Protein AF-A0AA36GJX3-F1 (afdb_monomer)

Sequence (310 aa):
MVEVKVKPDSDDEAKTAVKLEPTSDDGTKAVVKLEIISDDERKTAVKSELHSDDEAKTALKLEPTSDVETKPEVKLKPTPEDELKIAVQRCKARARKQCISEAATRMRIHRLKETELEKYERRFKCKQRATLRRLNESEEAREKRLSQSRMRSKMIRESLTEEQKMMRRQDSKERARRKRAAETVEERENRKRRDRERGIVRRYLEEMRAREYQAEYPNVLQDISFDAERARERRAAGAERARRRRATETHEEYENRKKKDRERKRRYSEMKRARENGGVYQNIPLNASMLLGAENSHEDNFRVFITQLI

Organism: Cylicocyclus nassatus (NCBI:txid53992)

Secondary structure (DSSP, 8-state):
------PPPP---------------SSS-----------S------------------------------------PPPHHHHHHHHHHHHHHHHHHHHHHHHHHHHHHHHHH--HHHHHHHHHHHHHHHHHHHHT--HHHHHHHHHHHHHHHHHHHHT--HHHHHHHHHHHHHHHHHHHHH--HHHHHHHHHHHHHHHHHHHHHHHHHHHHHHHH-TTGGGGHHHHHHHHHHHHHHHHHHHHHHHHS--HHHHHHHHHHHHHHHHHHHHHHHHHHTT---------GGGSS------------------

InterPro domains:
  IPR048998 STPR domain [PF21107] (121-191)

Solvent-accessible surface area (backbone atoms only — not comparable to full-atom values): 19935 Å² total; per-residue (Å²): 143,83,90,83,89,80,84,88,79,81,92,77,101,67,91,79,82,84,83,81,81,86,86,84,83,75,101,62,89,80,80,81,82,83,84,85,87,76,97,64,100,68,89,78,84,82,82,78,85,78,89,66,100,68,99,71,94,74,88,81,85,78,80,93,76,83,81,86,77,84,79,77,81,78,75,73,73,72,50,74,68,53,51,50,53,51,48,53,51,51,50,53,52,49,52,53,52,50,54,52,52,51,52,52,48,52,53,50,54,50,63,72,69,50,50,74,64,57,49,47,52,53,52,49,56,48,50,54,53,52,50,54,54,59,73,72,46,53,70,68,58,47,47,53,54,51,52,54,50,52,50,52,56,47,53,57,58,71,71,48,52,71,67,56,49,51,52,51,51,50,54,51,52,49,52,49,49,54,51,62,71,68,47,51,73,67,58,50,49,53,49,53,49,53,53,50,54,54,48,52,53,49,51,51,55,50,50,53,54,45,52,53,50,43,70,76,37,64,79,68,58,74,46,55,59,51,56,53,45,51,50,50,48,52,51,50,56,51,51,50,54,49,50,55,54,61,73,71,48,51,74,67,56,49,52,52,50,52,50,52,50,51,49,52,51,49,52,50,51,51,54,50,49,38,61,70,70,68,48,76,75,71,80,72,77,81,71,77,72,85,78,61,88,88,84,76,90,76,90,78,86,83,80,86,83,88,77,88,77,133

Structure (mmCIF, N/CA/C/O backbone):
data_AF-A0AA36GJX3-F1
#
_entry.id   AF-A0AA36GJX3-F1
#
loop_
_atom_site.group_PDB
_atom_site.id
_atom_site.type_symbol
_atom_site.label_atom_id
_atom_site.label_alt_id
_atom_site.label_comp_id
_atom_site.label_asym_id
_atom_site.label_entity_id
_atom_site.label_seq_id
_atom_site.pdbx_PDB_ins_code
_atom_site.Cartn_x
_atom_site.Cartn_y
_atom_site.Cartn_z
_atom_site.occupancy
_atom_site.B_iso_or_equiv
_atom_site.auth_seq_id
_atom_site.auth_comp_id
_atom_site.auth_asym_id
_atom_site.auth_atom_id
_atom_site.pdbx_PDB_model_num
ATOM 1 N N . MET A 1 1 ? 21.935 24.002 32.093 1.00 37.12 1 MET A N 1
ATOM 2 C CA . MET A 1 1 ? 22.721 23.477 30.956 1.00 37.12 1 MET A CA 1
ATOM 3 C C . MET A 1 1 ? 24.185 23.554 31.333 1.00 37.12 1 MET A C 1
ATOM 5 O O . MET A 1 1 ? 24.691 24.657 31.458 1.00 37.12 1 MET A O 1
ATOM 9 N N . VAL A 1 2 ? 24.824 22.406 31.549 1.00 28.70 2 VAL A N 1
ATOM 10 C CA . VAL A 1 2 ? 26.283 22.249 31.518 1.00 28.70 2 VAL A CA 1
ATOM 11 C C . VAL A 1 2 ? 26.518 20.910 30.81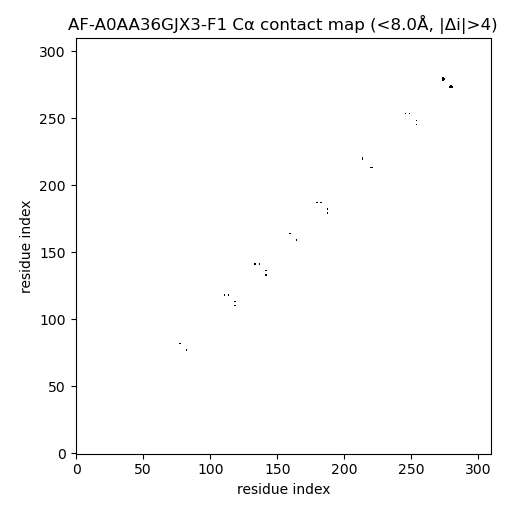9 1.00 28.70 2 VAL A C 1
ATOM 13 O O . VAL A 1 2 ? 26.060 19.882 31.311 1.00 28.70 2 VAL A O 1
ATOM 16 N N . GLU A 1 3 ? 27.118 20.933 29.630 1.00 29.77 3 GLU A N 1
ATOM 17 C CA . GLU A 1 3 ? 27.581 19.728 28.935 1.00 29.77 3 GLU A CA 1
ATOM 18 C C . GLU A 1 3 ? 28.990 19.392 29.428 1.00 29.77 3 GLU A C 1
ATOM 20 O O . GLU A 1 3 ? 29.883 20.234 29.362 1.00 29.77 3 GLU A O 1
ATOM 25 N N . VAL A 1 4 ? 29.204 18.154 29.875 1.00 31.30 4 VAL A N 1
ATOM 26 C CA . VAL A 1 4 ? 30.544 17.608 30.119 1.00 31.30 4 VAL A CA 1
ATOM 27 C C . VAL A 1 4 ? 30.756 16.457 29.139 1.00 31.30 4 VAL A C 1
ATOM 29 O O . VAL A 1 4 ? 30.117 15.412 29.239 1.00 31.30 4 VAL A O 1
ATOM 32 N N . LYS A 1 5 ? 31.635 16.673 28.153 1.00 37.50 5 LYS A N 1
ATOM 33 C CA . LYS A 1 5 ? 32.142 15.632 27.250 1.00 37.50 5 LYS A CA 1
ATOM 34 C C . LYS A 1 5 ? 33.307 14.920 27.930 1.00 37.50 5 LYS A C 1
ATOM 36 O O . LYS A 1 5 ? 34.335 15.546 28.162 1.00 37.50 5 LYS A O 1
ATOM 41 N N . VAL A 1 6 ? 33.178 13.616 28.156 1.00 36.12 6 VAL A N 1
ATOM 42 C CA . VAL A 1 6 ? 34.310 12.740 28.486 1.00 36.12 6 VAL A CA 1
ATOM 43 C C . VAL A 1 6 ? 34.451 11.719 27.360 1.00 36.12 6 VAL A C 1
ATOM 45 O O . VAL A 1 6 ? 33.503 11.002 27.045 1.00 36.12 6 VAL A O 1
ATOM 48 N N . LYS A 1 7 ? 35.619 11.702 26.711 1.00 41.19 7 LYS A N 1
ATOM 49 C CA . LYS A 1 7 ? 36.055 10.608 25.833 1.00 41.19 7 LYS A CA 1
ATOM 50 C C . LYS A 1 7 ? 36.797 9.584 26.700 1.00 41.19 7 LYS A C 1
ATOM 52 O O . LYS A 1 7 ? 37.617 10.031 27.500 1.00 41.19 7 LYS A O 1
ATOM 57 N N . PRO A 1 8 ? 36.579 8.271 26.549 1.00 42.00 8 PRO A N 1
ATOM 58 C CA . PRO A 1 8 ? 37.485 7.288 27.120 1.00 42.00 8 PRO A CA 1
ATOM 59 C C . PRO A 1 8 ? 38.576 6.929 26.100 1.00 42.00 8 PRO A C 1
ATOM 61 O O . PRO A 1 8 ? 38.268 6.441 25.012 1.00 42.00 8 PRO A O 1
ATOM 64 N N . ASP A 1 9 ? 39.828 7.201 26.467 1.00 31.48 9 ASP A N 1
ATOM 65 C CA . ASP A 1 9 ? 41.003 6.511 25.930 1.00 31.48 9 ASP A CA 1
ATOM 66 C C . ASP A 1 9 ? 41.267 5.230 26.747 1.00 31.48 9 ASP A C 1
ATOM 68 O O . ASP A 1 9 ? 40.756 5.055 27.854 1.00 31.48 9 ASP A O 1
ATOM 72 N N . SER A 1 10 ? 42.007 4.328 26.112 1.00 38.12 10 SER A N 1
ATOM 73 C CA . SER A 1 10 ? 42.245 2.907 26.379 1.00 38.12 10 SER A CA 1
ATOM 74 C C . SER A 1 10 ? 42.890 2.517 27.715 1.00 38.12 10 SER A C 1
ATOM 76 O O . SER A 1 10 ? 43.666 3.284 28.271 1.00 38.12 10 SER A O 1
ATOM 78 N N . ASP A 1 11 ? 42.635 1.254 28.086 1.00 41.59 11 ASP A N 1
ATOM 79 C CA . ASP A 1 11 ? 43.480 0.308 28.839 1.00 41.59 11 ASP A CA 1
ATOM 80 C C . ASP A 1 11 ? 44.299 0.856 30.014 1.00 41.59 11 ASP A C 1
ATOM 82 O O . ASP A 1 11 ? 45.431 1.286 29.839 1.00 41.59 11 ASP A O 1
ATOM 86 N N . ASP A 1 12 ? 43.747 0.724 31.226 1.00 37.38 12 ASP A N 1
ATOM 87 C CA . ASP A 1 12 ? 44.502 0.276 32.403 1.00 37.38 12 ASP A CA 1
ATOM 88 C C . ASP A 1 12 ? 43.543 -0.129 33.543 1.00 37.38 12 ASP A C 1
ATOM 90 O O . ASP A 1 12 ? 42.614 0.596 33.915 1.00 37.38 12 ASP A O 1
ATOM 94 N N . GLU A 1 13 ? 43.761 -1.325 34.101 1.00 47.03 13 GLU A N 1
ATOM 95 C CA . GLU A 1 13 ? 43.026 -1.884 35.240 1.00 47.03 13 GLU A CA 1
ATOM 96 C C . GLU A 1 13 ? 43.266 -1.055 36.516 1.00 47.03 13 GLU A C 1
ATOM 98 O O . GLU A 1 13 ? 44.171 -1.327 37.305 1.00 47.03 13 GLU A O 1
ATOM 103 N N . ALA A 1 14 ? 42.414 -0.064 36.779 1.00 40.75 14 ALA A N 1
ATOM 104 C CA . ALA A 1 14 ? 42.401 0.659 38.049 1.00 40.75 14 ALA A CA 1
ATOM 105 C C . ALA A 1 14 ? 41.037 0.534 38.745 1.00 40.75 14 ALA A C 1
ATOM 107 O O . ALA A 1 14 ? 40.004 0.983 38.250 1.00 40.75 14 ALA A O 1
ATOM 108 N N . LYS A 1 15 ? 41.044 -0.068 39.942 1.00 48.09 15 LYS A N 1
ATOM 109 C CA . LYS A 1 15 ? 39.894 -0.139 40.858 1.00 48.09 15 LYS A CA 1
ATOM 110 C C . LYS A 1 15 ? 39.474 1.277 41.265 1.00 48.09 15 LYS A C 1
ATOM 112 O O . LYS A 1 15 ? 40.119 1.902 42.104 1.00 48.09 15 LYS A O 1
ATOM 117 N N . THR A 1 16 ? 38.378 1.772 40.706 1.00 40.94 16 THR A N 1
ATOM 118 C CA . THR A 1 16 ? 37.790 3.068 41.057 1.00 40.94 16 THR A CA 1
ATOM 119 C C . THR A 1 16 ? 36.894 2.932 42.293 1.00 40.94 16 THR A C 1
ATOM 121 O O . THR A 1 16 ? 35.775 2.429 42.237 1.00 40.94 16 THR A O 1
ATOM 124 N N . ALA A 1 17 ? 37.393 3.379 43.448 1.00 38.88 17 ALA A N 1
ATOM 125 C CA . ALA A 1 17 ? 36.584 3.567 44.650 1.00 38.88 17 ALA A CA 1
ATOM 126 C C . ALA A 1 17 ? 35.888 4.935 44.573 1.00 38.88 17 ALA A C 1
ATOM 128 O O . ALA A 1 17 ? 36.504 5.974 44.804 1.00 38.88 17 ALA A O 1
ATOM 129 N N . VAL A 1 18 ? 34.604 4.942 44.218 1.00 34.94 18 VAL A N 1
ATOM 130 C CA . VAL A 1 18 ? 33.783 6.159 44.185 1.00 34.94 18 VAL A CA 1
ATOM 131 C C . VAL A 1 18 ? 33.248 6.426 45.593 1.00 34.94 18 VAL A C 1
ATOM 133 O O . VAL A 1 18 ? 32.380 5.707 46.083 1.00 34.94 18 VAL A O 1
ATOM 136 N N . LYS A 1 19 ? 33.785 7.455 46.256 1.00 33.91 19 LYS A N 1
ATOM 137 C CA . LYS A 1 19 ? 33.283 7.981 47.532 1.00 33.91 19 LYS A CA 1
ATOM 138 C C . LYS A 1 19 ? 32.367 9.167 47.214 1.00 33.91 19 LYS A C 1
ATOM 140 O O . LYS A 1 19 ? 32.834 10.148 46.644 1.00 33.91 19 LYS A O 1
ATOM 145 N N . LEU A 1 20 ? 31.076 9.065 47.527 1.00 36.25 20 LEU A N 1
ATOM 146 C CA . LEU A 1 20 ? 30.118 10.166 47.377 1.00 36.25 20 LEU A CA 1
ATOM 147 C C . LEU A 1 20 ? 29.591 10.555 48.755 1.00 36.25 20 LEU A C 1
ATOM 149 O O . LEU A 1 20 ? 28.972 9.740 49.434 1.00 36.25 20 LEU A O 1
ATOM 153 N N . GLU A 1 21 ? 29.849 11.797 49.151 1.00 32.38 21 GLU A N 1
ATOM 154 C CA . GLU A 1 21 ? 29.209 12.427 50.302 1.00 32.38 21 GLU A CA 1
ATOM 155 C C . GLU A 1 21 ? 27.883 13.056 49.846 1.00 32.38 21 GLU A C 1
ATOM 157 O O . GLU A 1 21 ? 27.870 13.785 48.848 1.00 32.38 21 GLU A O 1
ATOM 162 N N . PRO A 1 22 ? 26.754 12.783 50.521 1.00 37.50 22 PRO A N 1
ATOM 163 C CA . PRO A 1 22 ? 25.502 13.452 50.215 1.00 37.50 22 PRO A CA 1
ATOM 164 C C . PRO A 1 22 ? 25.501 14.854 50.836 1.00 37.50 22 PRO A C 1
ATOM 166 O O . PRO A 1 22 ? 25.417 15.005 52.053 1.00 37.50 22 PRO A O 1
ATOM 169 N N . THR A 1 23 ? 25.542 15.892 50.002 1.00 32.59 23 THR A N 1
ATOM 170 C CA . THR A 1 23 ? 25.148 17.239 50.421 1.00 32.59 23 THR A CA 1
ATOM 171 C C . THR A 1 23 ? 23.624 17.342 50.366 1.00 32.59 23 THR A C 1
ATOM 173 O O . THR A 1 23 ? 23.008 17.366 49.302 1.00 32.59 23 THR A O 1
ATOM 176 N N . SER A 1 24 ? 23.015 17.326 51.550 1.00 38.06 24 SER A N 1
ATOM 177 C CA . SER A 1 24 ? 21.600 17.609 51.782 1.00 38.06 24 SER A CA 1
ATOM 178 C C . SER A 1 24 ? 21.377 19.118 51.840 1.00 38.06 24 SER A C 1
ATOM 180 O O . SER A 1 24 ? 22.058 19.789 52.604 1.00 38.06 24 SER A O 1
ATOM 182 N N . ASP A 1 25 ? 20.390 19.621 51.105 1.00 40.81 25 ASP A N 1
ATOM 183 C CA . ASP A 1 25 ? 19.298 20.391 51.706 1.00 40.81 25 ASP A CA 1
ATOM 184 C C . ASP A 1 25 ? 18.093 20.406 50.751 1.00 40.81 25 ASP A C 1
ATOM 186 O O . ASP A 1 25 ? 18.249 20.347 49.533 1.00 40.81 25 ASP A O 1
ATOM 190 N N . ASP A 1 26 ? 16.894 20.433 51.333 1.00 37.25 26 ASP A N 1
ATOM 191 C CA . ASP A 1 26 ? 15.562 20.405 50.709 1.00 37.25 26 ASP A CA 1
ATOM 192 C C . ASP A 1 26 ? 15.002 19.048 50.236 1.00 37.25 26 ASP A C 1
ATOM 194 O O . ASP A 1 26 ? 14.950 18.697 49.056 1.00 37.25 26 ASP A O 1
ATOM 198 N N . GLY A 1 27 ? 14.410 18.329 51.200 1.00 46.50 27 GLY A N 1
ATOM 199 C CA . GLY A 1 27 ? 12.947 18.144 51.262 1.00 46.50 27 GLY A CA 1
ATOM 200 C C . GLY A 1 27 ? 12.222 17.431 50.112 1.00 46.50 27 GLY A C 1
ATOM 201 O O . GLY A 1 27 ? 10.993 17.344 50.123 1.00 46.50 27 GLY A O 1
ATOM 202 N N . THR A 1 28 ? 12.929 16.891 49.127 1.00 39.06 28 THR A N 1
ATOM 203 C CA . THR A 1 28 ? 12.346 16.143 48.014 1.00 39.06 28 THR A CA 1
ATOM 204 C C . THR A 1 28 ? 13.107 14.843 47.803 1.00 39.06 28 THR A C 1
ATOM 206 O O . THR A 1 28 ? 14.331 14.793 47.779 1.00 39.06 28 THR A O 1
ATOM 209 N N . LYS A 1 29 ? 12.352 13.744 47.707 1.00 45.22 29 LYS A N 1
ATOM 210 C CA . LYS A 1 29 ? 12.873 12.380 47.563 1.00 45.22 29 LYS A CA 1
ATOM 211 C C . LYS A 1 29 ? 13.767 12.288 46.321 1.00 45.22 29 LYS A C 1
ATOM 213 O O . LYS A 1 29 ? 13.258 12.195 45.204 1.00 45.22 29 LYS A O 1
ATOM 218 N N . ALA A 1 30 ? 15.082 12.281 46.525 1.00 38.53 30 ALA A N 1
ATOM 219 C CA . ALA A 1 30 ? 16.060 12.037 45.478 1.00 38.53 30 ALA A CA 1
ATOM 220 C C . ALA A 1 30 ? 15.951 10.575 45.015 1.00 38.53 30 ALA A C 1
ATOM 222 O O . ALA A 1 30 ? 16.288 9.638 45.738 1.00 38.53 30 ALA A O 1
ATOM 223 N N . VAL A 1 31 ? 15.434 10.366 43.804 1.00 36.81 31 VAL A N 1
ATOM 224 C CA . VAL A 1 31 ? 15.428 9.054 43.147 1.00 36.81 31 VAL A CA 1
ATOM 225 C C . VAL A 1 31 ? 16.768 8.888 42.441 1.00 36.81 31 VAL A C 1
ATOM 227 O O . VAL A 1 31 ? 16.957 9.369 41.326 1.00 36.81 31 VAL A O 1
ATOM 230 N N . VAL A 1 32 ? 17.705 8.205 43.095 1.00 32.44 32 VAL A N 1
ATOM 231 C CA . VAL A 1 32 ? 18.975 7.810 42.480 1.00 32.44 32 VAL A CA 1
ATOM 232 C C . VAL A 1 32 ? 18.713 6.595 41.585 1.00 32.44 32 VAL A C 1
ATOM 234 O O . VAL A 1 32 ? 18.410 5.504 42.066 1.00 32.44 32 VAL A O 1
ATOM 237 N N . LYS A 1 33 ? 18.784 6.782 40.263 1.00 33.66 33 LYS A N 1
ATOM 238 C CA . LYS A 1 33 ? 18.823 5.676 39.296 1.00 33.66 33 LYS A CA 1
ATOM 239 C C . LYS A 1 33 ? 20.269 5.213 39.148 1.00 33.66 33 LYS A C 1
ATOM 241 O O . LYS A 1 33 ? 21.079 5.936 38.581 1.00 33.66 33 LYS A O 1
ATOM 246 N N . LEU A 1 34 ? 20.568 4.011 39.633 1.00 34.03 34 LEU A N 1
ATOM 247 C CA . LEU A 1 34 ? 21.812 3.311 39.327 1.00 34.03 34 LEU A CA 1
ATOM 248 C C . LEU A 1 34 ? 21.573 2.394 38.126 1.00 34.03 34 LEU A C 1
ATOM 250 O O . LEU A 1 34 ? 20.794 1.446 38.209 1.00 34.03 34 LEU A O 1
ATOM 254 N N . GLU A 1 35 ? 22.229 2.697 37.012 1.00 31.59 35 GLU A N 1
ATOM 255 C CA . GLU A 1 35 ? 22.341 1.805 35.860 1.00 31.59 35 GLU A CA 1
ATOM 256 C C . GLU A 1 35 ? 23.710 1.123 35.968 1.00 31.59 35 GLU A C 1
ATOM 258 O O . GLU A 1 35 ? 24.746 1.756 35.775 1.00 31.59 35 GLU A O 1
ATOM 263 N N . ILE A 1 36 ? 23.723 -0.146 36.383 1.00 34.66 36 ILE A N 1
ATOM 264 C CA . ILE A 1 36 ? 24.947 -0.948 36.438 1.00 34.66 36 ILE A CA 1
ATOM 265 C C . ILE A 1 36 ? 25.069 -1.654 35.093 1.00 34.66 36 ILE A C 1
ATOM 267 O O . ILE A 1 36 ? 24.265 -2.530 34.778 1.00 34.66 36 ILE A O 1
ATOM 271 N N . ILE A 1 37 ? 26.072 -1.267 34.313 1.00 35.41 37 ILE A N 1
ATOM 272 C CA . ILE A 1 37 ? 26.523 -2.016 33.143 1.00 35.41 37 ILE A CA 1
ATOM 273 C C . ILE A 1 37 ? 27.799 -2.734 33.580 1.00 35.41 37 ILE A C 1
ATOM 275 O O . ILE A 1 37 ? 28.809 -2.090 33.849 1.00 35.41 37 ILE A O 1
ATOM 279 N N . SER A 1 38 ? 27.734 -4.055 33.718 1.00 38.97 38 SER A N 1
ATOM 280 C CA . SER A 1 38 ? 28.906 -4.912 33.911 1.00 38.97 38 SER A CA 1
ATOM 281 C C . SER A 1 38 ? 28.658 -6.217 33.170 1.00 38.97 38 SER A C 1
ATOM 283 O O . SER A 1 38 ? 27.718 -6.933 33.511 1.00 38.97 38 SER A O 1
ATOM 285 N N . ASP A 1 39 ? 29.498 -6.497 32.174 1.00 41.28 39 ASP A N 1
ATOM 286 C CA . ASP A 1 39 ? 29.459 -7.709 31.343 1.00 41.28 39 ASP A CA 1
ATOM 287 C C . ASP A 1 39 ? 30.366 -8.839 31.872 1.00 41.28 39 ASP A C 1
ATOM 289 O O . ASP A 1 39 ? 30.470 -9.881 31.236 1.00 41.28 39 ASP A O 1
ATOM 293 N N . ASP A 1 40 ? 30.973 -8.690 33.057 1.00 40.47 40 ASP A N 1
ATOM 294 C CA . ASP A 1 40 ? 31.840 -9.721 33.643 1.00 40.47 40 ASP A CA 1
ATOM 295 C C . ASP A 1 40 ? 31.292 -10.322 34.948 1.00 40.47 40 ASP A C 1
ATOM 297 O O . ASP A 1 40 ? 30.929 -9.620 35.897 1.00 40.47 40 ASP A O 1
ATOM 301 N N . GLU A 1 41 ? 31.288 -11.659 35.005 1.00 46.00 41 GLU A N 1
ATOM 302 C CA . GLU A 1 41 ? 30.769 -12.529 36.075 1.00 46.00 41 GLU A CA 1
ATOM 303 C C . GLU A 1 41 ? 31.602 -12.510 37.377 1.00 46.00 41 GLU A C 1
ATOM 305 O O . GLU A 1 41 ? 31.839 -13.543 38.011 1.00 46.00 41 GLU A O 1
ATOM 310 N N . ARG A 1 42 ? 32.059 -11.344 37.841 1.00 42.34 42 ARG A N 1
ATOM 311 C CA . ARG A 1 42 ? 32.721 -11.226 39.150 1.00 42.34 42 ARG A CA 1
ATOM 312 C C . ARG A 1 42 ? 31.797 -10.545 40.150 1.00 42.34 42 ARG A C 1
ATOM 314 O O . ARG A 1 42 ? 31.504 -9.360 40.059 1.00 42.34 42 ARG A O 1
ATOM 321 N N . LYS A 1 43 ? 31.345 -11.335 41.132 1.00 44.41 43 LYS A N 1
ATOM 322 C CA . LYS A 1 43 ? 30.505 -10.922 42.269 1.00 44.41 43 LYS A CA 1
ATOM 323 C C . LYS A 1 43 ? 31.110 -9.702 42.979 1.00 44.41 43 LYS A C 1
ATOM 325 O O . LYS A 1 43 ? 32.013 -9.850 43.799 1.00 44.41 43 LYS A O 1
ATOM 330 N N . THR A 1 44 ? 30.584 -8.510 42.717 1.00 44.03 44 THR A N 1
ATOM 331 C CA . THR A 1 44 ? 30.872 -7.306 43.502 1.00 44.03 44 THR A CA 1
ATOM 332 C C . THR A 1 44 ? 29.876 -7.216 44.661 1.00 44.03 44 THR A C 1
ATOM 334 O O . THR A 1 44 ? 28.660 -7.175 44.480 1.00 44.03 44 THR A O 1
ATOM 337 N N . ALA A 1 45 ? 30.390 -7.264 45.891 1.00 39.06 45 ALA A N 1
ATOM 338 C CA . ALA A 1 45 ? 29.598 -7.091 47.103 1.00 39.06 45 ALA A CA 1
ATOM 339 C C . ALA A 1 45 ? 29.373 -5.592 47.346 1.00 39.06 45 ALA A C 1
ATOM 341 O O . ALA A 1 45 ? 30.282 -4.881 47.768 1.00 39.06 45 ALA A O 1
ATOM 342 N N . VAL A 1 46 ? 28.163 -5.110 47.069 1.00 34.06 46 VAL A N 1
ATOM 343 C CA . VAL A 1 46 ? 27.749 -3.739 47.391 1.00 34.06 46 VAL A CA 1
ATOM 344 C C . VAL A 1 46 ? 27.378 -3.683 48.876 1.00 34.06 46 VAL A C 1
ATOM 346 O O . VAL A 1 46 ? 26.353 -4.225 49.284 1.00 34.06 46 VAL A O 1
ATOM 349 N N . LYS A 1 47 ? 28.224 -3.049 49.697 1.00 35.06 47 LYS A N 1
ATOM 350 C CA . LYS A 1 47 ? 27.861 -2.614 51.053 1.00 35.06 47 LYS A CA 1
ATOM 351 C C . LYS A 1 47 ? 27.042 -1.331 50.932 1.00 35.06 47 LYS A C 1
ATOM 353 O O . LYS A 1 47 ? 27.592 -0.277 50.639 1.00 35.06 47 LYS A O 1
ATOM 358 N N . SER A 1 48 ? 25.736 -1.424 51.141 1.00 36.31 48 SER A N 1
ATOM 359 C CA . SER A 1 48 ? 24.874 -0.263 51.357 1.00 36.31 48 SER A CA 1
ATOM 360 C C . SER A 1 48 ? 24.761 -0.008 52.861 1.00 36.31 48 SER A C 1
ATOM 362 O O . SER A 1 48 ? 24.082 -0.762 53.558 1.00 36.31 48 SER A O 1
ATOM 364 N N . GLU A 1 49 ? 25.437 1.025 53.362 1.00 32.41 49 GLU A N 1
ATOM 365 C CA . GLU A 1 49 ? 25.175 1.573 54.695 1.00 32.41 49 GLU A CA 1
ATOM 366 C C . GLU A 1 49 ? 23.857 2.352 54.636 1.00 32.41 49 GLU A C 1
ATOM 368 O O . GLU A 1 49 ? 23.758 3.406 54.009 1.00 32.41 49 GLU A O 1
ATOM 373 N N . LEU A 1 50 ? 22.812 1.787 55.237 1.00 34.75 50 LEU A N 1
ATOM 374 C CA . LEU A 1 50 ? 21.580 2.510 55.518 1.00 34.75 50 LEU A CA 1
ATOM 375 C C . LEU A 1 50 ? 21.783 3.263 56.833 1.00 34.75 50 LEU A C 1
ATOM 377 O O . LEU A 1 50 ? 21.738 2.665 57.905 1.00 34.75 50 LEU A O 1
ATOM 381 N N . HIS A 1 51 ? 21.997 4.574 56.750 1.00 33.06 51 HIS A N 1
ATOM 382 C CA . HIS A 1 51 ? 21.711 5.461 57.871 1.00 33.06 51 HIS A CA 1
ATOM 383 C C . HIS A 1 51 ? 20.202 5.710 57.906 1.00 33.06 51 HIS A C 1
ATOM 385 O O . HIS A 1 51 ? 19.678 6.532 57.158 1.00 33.06 51 HIS A O 1
ATOM 391 N N . SER A 1 52 ? 19.502 4.964 58.759 1.00 39.25 52 SER A N 1
ATOM 392 C CA . SER A 1 52 ? 18.214 5.391 59.297 1.00 39.25 52 SER A CA 1
ATOM 393 C C . SER A 1 52 ? 18.366 5.575 60.800 1.00 39.25 52 SER A C 1
ATOM 395 O O . SER A 1 52 ? 18.670 4.613 61.509 1.00 39.25 52 SER A O 1
ATOM 397 N N . ASP A 1 53 ? 18.149 6.804 61.259 1.00 40.41 53 ASP A N 1
ATOM 398 C CA . ASP A 1 53 ? 17.852 7.112 62.652 1.00 40.41 53 ASP A CA 1
ATOM 399 C C . ASP A 1 53 ? 16.505 6.474 63.002 1.00 40.41 53 ASP A C 1
ATOM 401 O O . ASP A 1 53 ? 15.455 7.046 62.741 1.00 40.41 53 ASP A O 1
ATOM 405 N N . ASP A 1 54 ? 16.538 5.250 63.520 1.00 39.59 54 ASP A N 1
ATOM 406 C CA . ASP A 1 54 ? 15.492 4.724 64.392 1.00 39.59 54 ASP A CA 1
ATOM 407 C C . ASP A 1 54 ? 16.103 3.638 65.285 1.00 39.59 54 ASP A C 1
ATOM 409 O O . ASP A 1 54 ? 16.790 2.710 64.846 1.00 39.59 54 ASP A O 1
ATOM 413 N N . GLU A 1 55 ? 15.912 3.823 66.585 1.00 46.53 55 GLU A N 1
ATOM 414 C CA . GLU A 1 55 ? 16.562 3.096 67.664 1.00 46.53 55 GLU A CA 1
ATOM 415 C C . GLU A 1 55 ? 16.179 1.607 67.688 1.00 46.53 55 GLU A C 1
ATOM 417 O O . GLU A 1 55 ? 15.159 1.210 68.242 1.00 46.53 55 GLU A O 1
ATOM 422 N N . ALA A 1 56 ? 17.057 0.743 67.177 1.00 42.62 56 ALA A N 1
ATOM 423 C CA . ALA A 1 56 ? 17.133 -0.652 67.607 1.00 42.62 56 ALA A CA 1
ATOM 424 C C . ALA A 1 56 ? 18.565 -1.182 67.444 1.00 42.62 56 ALA A C 1
ATOM 426 O O . ALA A 1 56 ? 18.956 -1.725 66.410 1.00 42.62 56 ALA A O 1
ATOM 427 N N . LYS A 1 57 ? 19.374 -1.028 68.500 1.00 44.56 57 LYS A N 1
ATOM 428 C CA . LYS A 1 57 ? 20.716 -1.620 68.607 1.00 44.56 57 LYS A CA 1
ATOM 429 C C . LYS A 1 57 ? 20.626 -3.149 68.530 1.00 44.56 57 LYS A C 1
ATOM 431 O O . LYS A 1 57 ? 20.291 -3.796 69.516 1.00 44.56 57 LYS A O 1
ATOM 436 N N . THR A 1 58 ? 21.017 -3.736 67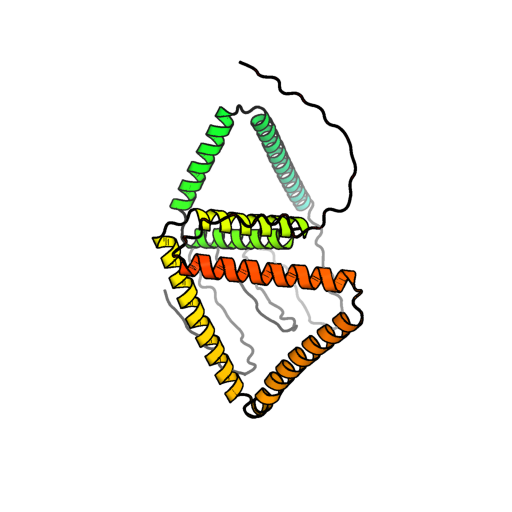.402 1.00 45.19 58 THR A N 1
ATOM 437 C CA . THR A 1 58 ? 21.456 -5.139 67.343 1.00 45.19 58 THR A CA 1
ATOM 438 C C . THR A 1 58 ? 22.889 -5.183 66.820 1.00 45.19 58 THR A C 1
ATOM 440 O O . THR A 1 58 ? 23.170 -4.959 65.647 1.00 45.19 58 THR A O 1
ATOM 443 N N . ALA A 1 59 ? 23.829 -5.401 67.739 1.00 38.03 59 ALA A N 1
ATOM 444 C CA . ALA A 1 59 ? 25.242 -5.557 67.433 1.00 38.03 59 ALA A CA 1
ATOM 445 C C . ALA A 1 59 ? 25.484 -6.956 66.842 1.00 38.03 59 ALA A C 1
ATOM 447 O O . ALA A 1 59 ? 25.519 -7.944 67.573 1.00 38.03 59 ALA A O 1
ATOM 448 N N . LEU A 1 60 ? 25.652 -7.047 65.522 1.00 37.03 60 LEU A N 1
ATOM 449 C CA . LEU A 1 60 ? 26.107 -8.261 64.843 1.00 37.03 60 LEU A CA 1
ATOM 450 C C . LEU A 1 60 ? 27.634 -8.225 64.721 1.00 37.03 60 LEU A C 1
ATOM 452 O O . LEU A 1 60 ? 28.203 -7.594 63.832 1.00 37.03 60 LEU A O 1
ATOM 456 N N . LYS A 1 61 ? 28.296 -8.902 65.660 1.00 37.69 61 LYS A N 1
ATOM 457 C CA . LYS A 1 61 ? 29.722 -9.231 65.604 1.00 37.69 61 LYS A CA 1
ATOM 458 C C . LYS A 1 61 ? 29.876 -10.381 64.598 1.00 37.69 61 LYS A C 1
ATOM 460 O O . LYS A 1 61 ? 29.436 -11.490 64.880 1.00 37.69 61 LYS A O 1
ATOM 465 N N . LEU A 1 62 ? 30.433 -10.113 63.417 1.00 35.06 62 LEU A N 1
ATOM 466 C CA . LEU A 1 62 ? 30.768 -11.144 62.430 1.00 35.06 62 LEU A CA 1
ATOM 467 C C . LEU A 1 62 ? 32.282 -11.359 62.442 1.00 35.06 62 LEU A C 1
ATOM 469 O O . LEU A 1 62 ? 33.036 -10.503 61.983 1.00 35.06 62 LEU A O 1
ATOM 473 N N . GLU A 1 63 ? 32.713 -12.495 62.987 1.00 33.59 63 GLU A N 1
ATOM 474 C CA . GLU A 1 63 ? 34.043 -13.041 62.714 1.00 33.59 63 GLU A CA 1
ATOM 475 C C . GLU A 1 63 ? 34.051 -13.671 61.312 1.00 33.59 63 GLU A C 1
ATOM 477 O O . GLU A 1 63 ? 33.041 -14.252 60.903 1.00 33.59 63 GLU A O 1
ATOM 482 N N . PRO A 1 64 ? 35.149 -13.561 60.545 1.00 41.00 64 PRO A N 1
ATOM 483 C CA . PRO A 1 64 ? 35.252 -14.222 59.261 1.00 41.00 64 PRO A CA 1
ATOM 484 C C . PRO A 1 64 ? 35.768 -15.643 59.488 1.00 41.00 64 PRO A C 1
ATOM 486 O O . PRO A 1 64 ? 36.942 -15.836 59.799 1.00 41.00 64 PRO A O 1
ATOM 489 N N . THR A 1 65 ? 34.916 -16.641 59.288 1.00 32.47 65 THR A N 1
ATOM 490 C CA . THR A 1 65 ? 35.381 -18.006 59.042 1.00 32.47 65 THR A CA 1
ATOM 491 C C . THR A 1 65 ? 34.956 -18.459 57.657 1.00 32.47 65 THR A C 1
ATOM 493 O O . THR A 1 65 ? 33.885 -18.135 57.143 1.00 32.47 65 THR A O 1
ATOM 496 N N . SER A 1 66 ? 35.926 -19.094 57.022 1.00 40.34 66 SER A N 1
ATOM 497 C CA . SER A 1 66 ? 35.957 -19.570 55.658 1.00 40.34 66 SER A CA 1
ATOM 498 C C . SER A 1 66 ? 35.036 -20.762 55.419 1.00 40.34 66 SER A C 1
ATOM 500 O O . SER A 1 66 ? 34.639 -21.465 56.341 1.00 40.34 66 SER A O 1
ATOM 502 N N . ASP A 1 67 ? 34.859 -21.001 54.122 1.00 39.91 67 ASP A N 1
ATOM 503 C CA . ASP A 1 67 ? 34.485 -22.250 53.468 1.00 39.91 67 ASP A CA 1
ATOM 504 C C . ASP A 1 67 ? 33.013 -22.661 53.408 1.00 39.91 67 ASP A C 1
ATOM 506 O O . ASP A 1 67 ? 32.314 -22.779 54.401 1.00 39.91 67 ASP A O 1
ATOM 510 N N . VAL A 1 68 ? 32.623 -22.908 52.147 1.00 49.84 68 VAL A N 1
ATOM 511 C CA . VAL A 1 68 ? 31.508 -23.719 51.646 1.00 49.84 68 VAL A CA 1
ATOM 512 C C . VAL A 1 68 ? 30.188 -23.518 52.375 1.00 49.84 68 VAL A C 1
ATOM 514 O O . VAL A 1 68 ? 29.986 -24.123 53.407 1.00 49.84 68 VAL A O 1
ATOM 517 N N . GLU A 1 69 ? 29.231 -22.807 51.762 1.00 38.88 69 GLU A N 1
ATOM 518 C CA . GLU A 1 69 ? 27.817 -23.193 51.873 1.00 38.88 69 GLU A CA 1
ATOM 519 C C . GLU A 1 69 ? 26.897 -22.379 50.950 1.00 38.88 69 GLU A C 1
ATOM 521 O O . GLU A 1 69 ? 26.957 -21.152 50.833 1.00 38.88 69 GLU A O 1
ATOM 526 N N . THR A 1 70 ? 26.025 -23.111 50.260 1.00 49.25 70 THR A N 1
ATOM 527 C CA . THR A 1 70 ? 24.764 -22.651 49.672 1.00 49.25 70 THR A CA 1
ATOM 528 C C . THR A 1 70 ? 24.107 -21.581 50.540 1.00 49.25 70 THR A C 1
ATOM 530 O O . THR A 1 70 ? 23.619 -21.900 51.618 1.00 49.25 70 THR A O 1
ATOM 533 N N . LYS A 1 71 ? 24.043 -20.327 50.061 1.00 47.41 71 LYS A N 1
ATOM 534 C CA . LYS A 1 71 ? 23.218 -19.273 50.675 1.00 47.41 71 LYS A CA 1
ATOM 535 C C . LYS A 1 71 ? 21.789 -19.812 50.842 1.00 47.41 71 LYS A C 1
ATOM 537 O O . LYS A 1 71 ? 21.128 -20.010 49.819 1.00 47.41 71 LYS A O 1
ATOM 542 N N . PRO A 1 72 ? 21.278 -20.030 52.066 1.00 46.25 72 PRO A N 1
ATOM 543 C CA . PRO A 1 72 ? 19.861 -20.277 52.236 1.00 46.25 72 PRO A CA 1
ATOM 544 C C . PRO A 1 72 ? 19.150 -18.969 51.884 1.00 46.25 72 PRO A C 1
ATOM 546 O O . PRO A 1 72 ? 19.302 -17.953 52.560 1.00 46.25 72 PRO A O 1
ATOM 549 N N . GLU A 1 73 ? 18.409 -18.966 50.778 1.00 50.34 73 GLU A N 1
ATOM 550 C CA . GLU A 1 73 ? 17.434 -17.922 50.485 1.00 50.34 73 GLU A CA 1
ATOM 551 C C . GLU A 1 73 ? 16.384 -17.983 51.604 1.00 50.34 73 GLU A C 1
ATOM 553 O O . GLU A 1 73 ? 15.453 -18.791 51.569 1.00 50.34 73 GLU A O 1
ATOM 558 N N . VAL A 1 74 ? 16.584 -17.189 52.662 1.00 48.59 74 VAL A N 1
ATOM 559 C CA . VAL A 1 74 ? 15.631 -17.044 53.763 1.00 48.59 74 VAL A CA 1
ATOM 560 C C . VAL A 1 74 ? 14.400 -16.359 53.186 1.00 48.59 74 VAL A C 1
ATOM 562 O O . VAL A 1 74 ? 14.286 -15.135 53.158 1.00 48.59 74 VAL A O 1
ATOM 565 N N . LYS A 1 75 ? 13.469 -17.168 52.677 1.00 56.56 75 LYS A N 1
ATOM 566 C CA . LYS A 1 75 ? 12.110 -16.745 52.352 1.00 56.56 75 LYS A CA 1
ATOM 567 C C . LYS A 1 75 ? 11.447 -16.377 53.671 1.00 56.56 75 LYS A C 1
ATOM 569 O O . LYS A 1 75 ? 10.856 -17.235 54.327 1.00 56.56 75 LYS A O 1
ATOM 574 N N . LEU A 1 76 ? 11.603 -15.118 54.081 1.00 60.56 76 LEU A N 1
ATOM 575 C CA . LEU A 1 76 ? 10.836 -14.542 55.177 1.00 60.56 76 LEU A CA 1
ATOM 576 C C . LEU A 1 76 ? 9.367 -14.814 54.863 1.00 60.56 76 LEU A C 1
ATOM 578 O O . LEU A 1 76 ? 8.829 -14.325 53.865 1.00 60.56 76 LEU A O 1
ATOM 582 N N . LYS A 1 77 ? 8.750 -15.688 55.662 1.00 75.88 77 LYS A N 1
ATOM 583 C CA . LYS A 1 77 ? 7.318 -15.937 55.559 1.00 75.88 77 LYS A CA 1
ATOM 584 C C . LYS A 1 77 ? 6.634 -14.589 55.798 1.00 75.88 77 LYS A C 1
ATOM 586 O O . LYS A 1 77 ? 6.988 -13.930 56.778 1.00 75.88 77 LYS A O 1
ATOM 591 N N . PRO A 1 78 ? 5.731 -14.151 54.905 1.00 74.62 78 PRO A N 1
ATOM 592 C CA . PRO A 1 78 ? 5.007 -12.910 55.114 1.00 74.62 78 PRO A CA 1
ATOM 593 C C . PRO A 1 78 ? 4.337 -12.963 56.485 1.00 74.62 78 PRO A C 1
ATOM 595 O O . PRO A 1 78 ? 3.806 -14.001 56.887 1.00 74.62 78 PRO A O 1
ATOM 598 N N . THR A 1 79 ? 4.413 -11.862 57.228 1.00 83.75 79 THR A N 1
ATOM 599 C CA . THR A 1 79 ? 3.692 -11.776 58.496 1.00 83.75 79 THR A CA 1
ATOM 600 C C . THR A 1 79 ? 2.187 -11.881 58.217 1.00 83.75 79 THR A C 1
ATOM 602 O O . THR A 1 79 ? 1.740 -11.520 57.122 1.00 83.75 79 THR A O 1
ATOM 605 N N . PRO A 1 80 ? 1.364 -12.346 59.170 1.00 80.75 80 PRO A N 1
ATOM 606 C CA . PRO A 1 80 ? -0.088 -12.402 58.983 1.00 80.75 80 PRO A CA 1
ATOM 607 C C . PRO A 1 80 ? -0.696 -11.040 58.591 1.00 80.75 80 PRO A C 1
ATOM 609 O O . PRO A 1 80 ? -1.678 -10.985 57.852 1.00 80.75 80 PRO A O 1
ATOM 612 N N . GLU A 1 81 ? -0.084 -9.924 59.000 1.00 85.38 81 GLU A N 1
ATOM 613 C CA . GLU A 1 81 ? -0.474 -8.585 58.544 1.00 85.38 81 GLU A CA 1
ATOM 614 C C . GLU A 1 81 ? -0.178 -8.342 57.058 1.00 85.38 81 GLU A C 1
ATOM 616 O O . GLU A 1 81 ? -0.996 -7.749 56.347 1.00 85.38 81 GLU A O 1
ATOM 621 N N . ASP A 1 82 ? 0.971 -8.805 56.567 1.00 87.31 82 ASP A N 1
ATOM 622 C CA . ASP A 1 82 ? 1.333 -8.706 55.153 1.00 87.31 82 ASP A CA 1
ATOM 623 C C . ASP A 1 82 ? 0.434 -9.595 54.290 1.00 87.31 82 ASP A C 1
ATOM 625 O O . ASP A 1 82 ? -0.015 -9.172 53.221 1.00 87.31 82 ASP A O 1
ATOM 629 N N . GLU A 1 83 ? 0.080 -10.787 54.775 1.00 87.38 83 GLU A N 1
ATOM 630 C CA . GLU A 1 83 ? -0.885 -11.667 54.111 1.00 87.38 83 GLU A CA 1
ATOM 631 C C . GLU A 1 83 ? -2.271 -11.016 53.998 1.00 87.38 83 GLU A C 1
ATOM 633 O O . GLU A 1 83 ? -2.887 -11.050 52.925 1.00 87.38 83 GLU A O 1
ATOM 638 N N . LEU A 1 84 ? -2.738 -10.340 55.055 1.00 88.50 84 LEU A N 1
ATOM 639 C CA . LEU A 1 84 ? -3.991 -9.580 55.042 1.00 88.50 84 LEU A CA 1
ATOM 640 C C . LEU A 1 84 ? -3.934 -8.401 54.062 1.00 88.50 84 LEU A C 1
ATOM 642 O O . LEU A 1 84 ? -4.857 -8.220 53.259 1.00 88.50 84 LEU A O 1
ATOM 646 N N . LYS A 1 85 ? -2.843 -7.624 54.053 1.00 90.69 85 LYS A N 1
ATOM 647 C CA . LYS A 1 85 ? -2.645 -6.524 53.088 1.00 90.69 85 LYS A CA 1
ATOM 648 C C . LYS A 1 85 ? -2.671 -7.046 51.647 1.00 90.69 85 LYS A C 1
ATOM 650 O O . LYS A 1 85 ? -3.356 -6.467 50.795 1.00 90.69 85 LYS A O 1
ATOM 655 N N . ILE A 1 86 ? -1.997 -8.165 51.373 1.00 90.38 86 ILE A N 1
ATOM 656 C CA . ILE A 1 86 ? -1.986 -8.822 50.057 1.00 90.38 86 ILE A CA 1
ATOM 657 C C . ILE A 1 86 ? -3.391 -9.317 49.679 1.00 90.38 86 ILE A C 1
ATOM 659 O O . ILE A 1 86 ? -3.834 -9.106 48.544 1.00 90.38 86 ILE A O 1
ATOM 663 N N . ALA A 1 87 ? -4.125 -9.938 50.606 1.00 88.88 87 ALA A N 1
ATOM 664 C CA . ALA A 1 87 ? -5.486 -10.418 50.372 1.00 88.88 87 ALA A CA 1
ATOM 665 C C . ALA A 1 87 ? -6.446 -9.266 50.033 1.00 88.88 87 ALA A C 1
ATOM 667 O O . ALA A 1 87 ? -7.166 -9.330 49.032 1.00 88.88 87 ALA A O 1
ATOM 668 N N . VAL A 1 88 ? -6.392 -8.165 50.789 1.00 92.25 88 VAL A N 1
ATOM 669 C CA . VAL A 1 88 ? -7.197 -6.961 50.533 1.00 92.25 88 VAL A CA 1
ATOM 670 C C . VAL A 1 88 ? -6.864 -6.351 49.169 1.00 92.25 88 VAL A C 1
ATOM 672 O O . VAL A 1 88 ? -7.776 -6.006 48.411 1.00 92.25 88 VAL A O 1
ATOM 675 N N . GLN A 1 89 ? -5.581 -6.245 48.802 1.00 92.12 89 GLN A N 1
ATOM 676 C CA . GLN A 1 89 ? -5.183 -5.753 47.478 1.00 92.12 89 GLN A CA 1
ATOM 677 C C . GLN A 1 89 ? -5.693 -6.656 46.345 1.00 92.12 89 GLN A C 1
ATOM 679 O O . GLN A 1 89 ? -6.225 -6.152 45.350 1.00 92.12 89 GLN A O 1
ATOM 684 N N . ARG A 1 90 ? -5.603 -7.984 46.497 1.00 92.38 90 ARG A N 1
ATOM 685 C CA . ARG A 1 90 ? -6.144 -8.952 45.526 1.00 92.38 90 ARG A CA 1
ATOM 686 C C . ARG A 1 90 ? -7.659 -8.820 45.382 1.00 92.38 90 ARG A C 1
ATOM 688 O O . ARG A 1 90 ? -8.150 -8.804 44.252 1.00 92.38 90 ARG A O 1
ATOM 695 N N . CYS A 1 91 ? -8.391 -8.665 46.484 1.00 90.25 91 CYS A N 1
ATOM 696 C CA . CYS A 1 91 ? -9.837 -8.434 46.465 1.00 90.25 91 CYS A CA 1
ATOM 697 C C . CYS A 1 91 ? -10.194 -7.126 45.747 1.00 90.25 91 CYS A C 1
ATOM 699 O O . CYS A 1 91 ? -11.029 -7.138 44.843 1.00 90.25 91 CYS A O 1
ATOM 701 N N . LYS A 1 92 ? -9.498 -6.019 46.043 1.00 91.31 92 LYS A N 1
ATOM 702 C CA . LYS A 1 92 ? -9.686 -4.738 45.336 1.00 91.31 92 LYS A CA 1
ATOM 703 C C . LYS A 1 92 ? -9.406 -4.864 43.836 1.00 91.31 92 LYS A C 1
ATOM 705 O O . LYS A 1 92 ? -10.167 -4.343 43.021 1.00 91.31 92 LYS A O 1
ATOM 710 N N . ALA A 1 93 ? -8.345 -5.571 43.446 1.00 89.94 93 ALA A N 1
ATOM 711 C CA . ALA A 1 93 ? -8.023 -5.802 42.040 1.00 89.94 93 ALA A CA 1
ATOM 712 C C . ALA A 1 93 ? -9.084 -6.664 41.331 1.00 89.94 93 ALA A C 1
ATOM 714 O O . ALA A 1 93 ? -9.452 -6.361 40.195 1.00 89.94 93 ALA A O 1
ATOM 715 N N . ARG A 1 94 ? -9.606 -7.707 41.993 1.00 91.25 94 ARG A N 1
ATOM 716 C CA . ARG A 1 94 ? -10.705 -8.542 41.475 1.00 91.25 94 ARG A CA 1
ATOM 717 C C . ARG A 1 94 ? -11.988 -7.733 41.294 1.00 91.25 94 ARG A C 1
ATOM 719 O O . ARG A 1 94 ? -12.540 -7.754 40.198 1.00 91.25 94 ARG A O 1
ATOM 726 N N . ALA A 1 95 ? -12.387 -6.961 42.303 1.00 86.88 95 ALA A N 1
ATOM 727 C CA . ALA A 1 95 ? -13.554 -6.085 42.228 1.00 86.88 95 ALA A CA 1
ATOM 728 C C . ALA A 1 95 ? -13.428 -5.077 41.073 1.00 86.88 95 ALA A C 1
ATOM 730 O O . ALA A 1 95 ? -14.331 -4.953 40.253 1.00 86.88 95 ALA A O 1
ATOM 731 N N . ARG A 1 96 ? -12.263 -4.430 40.910 1.00 89.31 96 ARG A N 1
ATOM 732 C CA . ARG A 1 96 ? -12.010 -3.527 39.770 1.00 89.31 96 ARG A CA 1
ATOM 733 C C . ARG A 1 96 ? -12.148 -4.234 38.419 1.00 89.31 96 ARG A C 1
ATOM 735 O O . ARG A 1 96 ? -12.754 -3.678 37.507 1.00 89.31 96 ARG A O 1
ATOM 742 N N . LYS A 1 97 ? -11.609 -5.452 38.278 1.00 89.19 97 LYS A N 1
ATOM 743 C CA . LYS A 1 97 ? -11.745 -6.251 37.046 1.00 89.19 97 LYS A CA 1
ATOM 744 C C . LYS A 1 97 ? -13.208 -6.590 36.751 1.00 89.19 97 LYS A C 1
ATOM 746 O O . LYS A 1 97 ? -13.632 -6.439 35.606 1.00 89.19 97 LYS A O 1
ATOM 751 N N . GLN A 1 98 ? -13.972 -6.988 37.768 1.00 89.25 98 GLN A N 1
ATOM 752 C CA . GLN A 1 98 ? -15.405 -7.266 37.640 1.00 89.25 98 GLN A CA 1
ATOM 753 C C . GLN A 1 98 ? -16.172 -6.016 37.197 1.00 89.25 98 GLN A C 1
ATOM 755 O O . GLN A 1 98 ? -16.830 -6.059 36.159 1.00 89.25 98 GLN A O 1
ATOM 760 N N . CYS A 1 99 ? -15.976 -4.873 37.860 1.00 86.31 99 CYS A N 1
ATOM 761 C CA . CYS A 1 99 ? -16.617 -3.612 37.475 1.00 86.31 99 CYS A CA 1
ATOM 762 C C . CYS A 1 99 ? -16.323 -3.215 36.016 1.00 86.31 99 CYS A C 1
ATOM 764 O O . CYS A 1 99 ? -17.226 -2.801 35.289 1.00 86.31 99 CYS A O 1
ATOM 766 N N . ILE A 1 100 ? -15.075 -3.370 35.551 1.00 90.81 100 ILE A N 1
ATOM 767 C CA . ILE A 1 100 ? -14.709 -3.092 34.151 1.00 90.81 100 ILE A CA 1
ATOM 768 C C . ILE A 1 100 ? -15.435 -4.051 33.195 1.00 90.81 100 ILE A C 1
ATOM 770 O O . ILE A 1 100 ? -15.923 -3.620 32.148 1.00 90.81 100 ILE A O 1
ATOM 774 N N . SER A 1 101 ? -15.530 -5.336 33.548 1.00 91.75 101 SER A N 1
ATOM 775 C CA . SER A 1 101 ? -16.212 -6.343 32.725 1.00 91.75 101 SER A CA 1
ATOM 776 C C . SER A 1 101 ? -17.722 -6.096 32.617 1.00 91.75 101 SER A C 1
ATOM 778 O O . SER A 1 101 ? -18.293 -6.181 31.526 1.00 91.75 101 SER A O 1
ATOM 780 N N . GLU A 1 102 ? -18.365 -5.688 33.711 1.00 93.19 102 GLU A N 1
ATOM 781 C CA . GLU A 1 102 ? -19.783 -5.331 33.727 1.00 93.19 102 GLU A CA 1
ATOM 782 C C . GLU A 1 102 ? -20.049 -4.067 32.910 1.00 93.19 102 GLU A C 1
ATOM 784 O O . GLU A 1 102 ? -20.947 -4.053 32.067 1.00 93.19 102 GLU A O 1
ATOM 789 N N . ALA A 1 103 ? -19.234 -3.022 33.087 1.00 93.56 103 ALA A N 1
ATOM 790 C CA . ALA A 1 103 ? -19.339 -1.796 32.301 1.00 93.56 103 ALA A CA 1
ATOM 791 C C . ALA A 1 103 ? -19.157 -2.068 30.798 1.00 93.56 103 ALA A C 1
ATOM 793 O O . ALA A 1 103 ? -19.924 -1.561 29.976 1.00 93.56 103 ALA A O 1
ATOM 794 N N . ALA A 1 104 ? -18.195 -2.918 30.421 1.00 94.44 104 ALA A N 1
ATOM 795 C CA . ALA A 1 104 ? -18.001 -3.333 29.033 1.00 94.44 104 ALA A CA 1
ATOM 796 C C . ALA A 1 104 ? -19.229 -4.074 28.475 1.00 94.44 104 ALA A C 1
ATOM 798 O O . ALA A 1 104 ? -19.632 -3.828 27.334 1.00 94.44 104 ALA A O 1
ATOM 799 N N . THR A 1 105 ? -19.857 -4.927 29.288 1.00 95.38 105 THR A N 1
ATOM 800 C CA . THR A 1 105 ? -21.073 -5.667 28.920 1.00 95.38 105 THR A CA 1
ATOM 801 C C . THR A 1 105 ? -22.262 -4.726 28.729 1.00 95.38 105 THR A C 1
ATOM 803 O O . THR A 1 105 ? -22.914 -4.776 27.686 1.00 95.38 105 THR A O 1
ATOM 806 N N . ARG A 1 106 ? -22.488 -3.786 29.655 1.00 95.81 106 ARG A N 1
ATOM 807 C CA . ARG A 1 106 ? -23.529 -2.749 29.529 1.00 95.81 106 ARG A CA 1
ATOM 808 C C . ARG A 1 106 ? -23.332 -1.899 28.272 1.00 95.81 106 ARG A C 1
ATOM 810 O O . ARG A 1 106 ? -24.276 -1.704 27.513 1.00 95.81 106 ARG A O 1
ATOM 817 N N . MET A 1 107 ? -22.098 -1.473 27.989 1.00 94.44 107 MET A N 1
ATOM 818 C CA . MET A 1 107 ? -21.774 -0.733 26.763 1.00 94.44 107 MET A CA 1
ATOM 819 C C . MET A 1 107 ? -22.014 -1.555 25.493 1.00 94.44 107 MET A C 1
ATOM 821 O O . MET A 1 107 ? -22.424 -1.000 24.474 1.00 94.44 107 MET A O 1
ATOM 825 N N . ARG A 1 108 ? -21.755 -2.868 25.521 1.00 95.44 108 ARG A N 1
ATOM 826 C CA . ARG A 1 108 ? -22.043 -3.758 24.389 1.00 95.44 108 ARG A CA 1
ATOM 827 C C . ARG A 1 108 ? -23.546 -3.882 24.158 1.00 95.44 108 ARG A C 1
ATOM 829 O O . ARG A 1 108 ? -23.974 -3.754 23.018 1.00 95.44 108 ARG A O 1
ATOM 836 N N . ILE A 1 109 ? -24.325 -4.070 25.222 1.00 96.56 109 ILE A N 1
ATOM 837 C CA . ILE A 1 109 ? -25.790 -4.130 25.156 1.00 96.56 109 ILE A CA 1
ATOM 838 C C . ILE A 1 109 ? -26.354 -2.810 24.622 1.00 96.56 109 ILE A C 1
ATOM 840 O O . ILE A 1 109 ? -27.161 -2.834 23.700 1.00 96.56 109 ILE A O 1
ATOM 844 N N . HIS A 1 110 ? -25.882 -1.665 25.125 1.00 96.44 110 HIS A N 1
ATOM 845 C CA . HIS A 1 110 ? -26.280 -0.353 24.610 1.00 96.44 110 HIS A CA 1
ATOM 846 C C . HIS A 1 110 ? -25.998 -0.232 23.107 1.00 96.44 110 HIS A C 1
ATOM 848 O O . HIS A 1 110 ? -26.887 0.110 22.342 1.00 96.44 110 HIS A O 1
ATOM 854 N N . ARG A 1 111 ? -24.789 -0.597 22.655 1.00 95.56 111 ARG A N 1
ATOM 855 C CA . ARG A 1 111 ? -24.420 -0.558 21.226 1.00 95.56 111 ARG A CA 1
ATOM 856 C C . ARG A 1 111 ? -25.257 -1.472 20.337 1.00 95.56 111 ARG A C 1
ATOM 858 O O . ARG A 1 111 ? -25.364 -1.188 19.152 1.00 95.56 111 ARG A O 1
ATOM 865 N N . LEU A 1 112 ? -25.784 -2.573 20.872 1.00 96.44 112 LEU A N 1
ATOM 866 C CA . LEU A 1 112 ? -26.684 -3.465 20.136 1.00 96.44 112 LEU A CA 1
ATOM 867 C C . LEU A 1 112 ? -28.092 -2.877 19.998 1.00 96.44 112 LEU A C 1
ATOM 869 O O . LEU A 1 112 ? -28.801 -3.248 19.072 1.00 96.44 112 LEU A O 1
ATOM 873 N N . LYS A 1 113 ? -28.478 -1.970 20.901 1.00 97.56 113 LYS A N 1
ATOM 874 C CA . LYS A 1 113 ? -29.766 -1.265 20.887 1.00 97.56 113 LYS A CA 1
ATOM 875 C C . LYS A 1 113 ? -29.706 0.108 20.202 1.00 97.56 113 LYS A C 1
ATOM 877 O O . LYS A 1 113 ? -30.749 0.724 20.038 1.00 97.56 113 LYS A O 1
ATOM 882 N N . GLU A 1 114 ? -28.515 0.585 19.827 1.00 97.06 114 GLU A N 1
ATOM 883 C CA . GLU A 1 114 ? -28.330 1.869 19.135 1.00 97.06 114 GLU A CA 1
ATOM 884 C C . GLU A 1 114 ? -29.069 1.879 17.791 1.00 97.06 114 GLU A C 1
ATOM 886 O O . GLU A 1 114 ? -28.922 0.963 16.977 1.00 97.06 114 GLU A O 1
ATOM 891 N N . THR A 1 115 ? -29.784 2.967 17.522 1.00 98.31 115 THR A N 1
ATOM 892 C CA . THR A 1 115 ? -30.320 3.246 16.185 1.00 98.31 115 THR A CA 1
ATOM 893 C C . THR A 1 115 ? -29.192 3.611 15.208 1.00 98.31 115 THR A C 1
ATOM 895 O O . THR A 1 115 ? -28.087 3.996 15.608 1.00 98.31 115 THR A O 1
ATOM 898 N N . GLU A 1 116 ? -29.440 3.536 13.894 1.00 97.56 116 GLU A N 1
ATOM 899 C CA . GLU A 1 116 ? -28.422 3.928 12.903 1.00 97.56 116 GLU A CA 1
ATOM 900 C C . GLU A 1 116 ? -28.047 5.421 12.997 1.00 97.56 116 GLU A C 1
ATOM 902 O O . GLU A 1 116 ? -26.879 5.762 12.792 1.00 97.56 116 GLU A O 1
ATOM 907 N N . LEU A 1 117 ? -28.986 6.298 13.383 1.00 97.88 117 LEU A N 1
ATOM 908 C CA . LEU A 1 117 ? -28.718 7.721 13.630 1.00 97.88 117 LEU A CA 1
ATOM 909 C C . LEU A 1 117 ? -27.783 7.920 14.830 1.00 97.88 117 LEU A C 1
ATOM 911 O O . LEU A 1 117 ? -26.742 8.564 14.701 1.00 97.88 117 LEU A O 1
ATOM 915 N N . GLU A 1 118 ? -28.079 7.299 15.973 1.00 97.94 118 GLU A N 1
ATOM 916 C CA . GLU A 1 118 ? -27.226 7.377 17.170 1.00 97.94 118 GLU A CA 1
ATOM 917 C C . GLU A 1 118 ? -25.824 6.816 16.907 1.00 97.94 118 GLU A C 1
ATOM 919 O O . GLU A 1 118 ? -24.801 7.392 17.296 1.00 97.94 118 GLU A O 1
ATOM 924 N N . LYS A 1 119 ? -25.749 5.696 16.184 1.00 97.88 119 LYS A N 1
ATOM 925 C CA . LYS A 1 119 ? -24.490 5.087 15.753 1.00 97.88 119 LYS A CA 1
ATOM 926 C C . LYS A 1 119 ? -23.707 6.019 14.828 1.00 97.88 119 LYS A C 1
ATOM 928 O O . LYS A 1 119 ? -22.477 6.104 14.959 1.00 97.88 119 LYS A O 1
ATOM 933 N N . TYR A 1 120 ? -24.380 6.711 13.907 1.00 97.94 120 TYR A N 1
ATOM 934 C CA . TYR A 1 120 ? -23.768 7.727 13.054 1.00 97.94 120 TYR A CA 1
ATOM 935 C C . TYR A 1 120 ? -23.216 8.882 13.890 1.00 97.9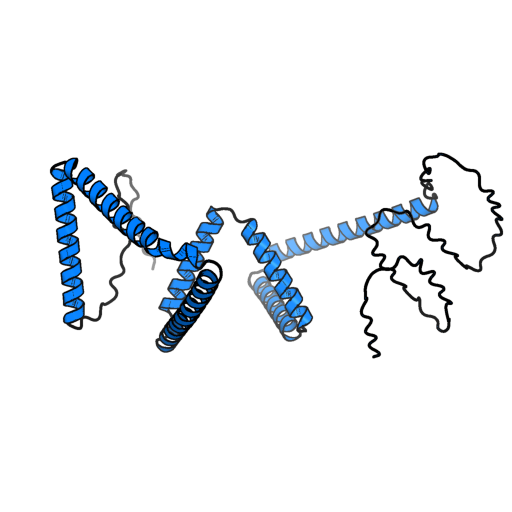4 120 TYR A C 1
ATOM 937 O O . TYR A 1 120 ? -22.018 9.164 13.801 1.00 97.94 120 TYR A O 1
ATOM 945 N N . GLU A 1 121 ? -24.023 9.481 14.766 1.00 98.25 121 GLU A N 1
ATOM 946 C CA . GLU A 1 121 ? -23.596 10.578 15.637 1.00 98.25 121 GLU A CA 1
ATOM 947 C C . GLU A 1 121 ? -22.408 10.189 16.517 1.00 98.25 121 GLU A C 1
ATOM 949 O O . GLU A 1 121 ? -21.422 10.924 16.622 1.00 98.25 121 GLU A O 1
ATOM 954 N N . ARG A 1 122 ? -22.447 8.996 17.119 1.00 97.31 122 ARG A N 1
ATOM 955 C CA . ARG A 1 122 ? -21.351 8.480 17.941 1.00 97.31 122 ARG A CA 1
ATOM 956 C C . ARG A 1 122 ? -20.066 8.339 17.130 1.00 97.31 122 ARG A C 1
ATOM 958 O O . ARG A 1 122 ? -18.991 8.728 17.601 1.00 97.31 122 ARG A O 1
ATOM 965 N N . ARG A 1 123 ? -20.143 7.785 15.914 1.00 97.50 123 ARG A N 1
ATOM 966 C CA . ARG A 1 123 ? -18.987 7.660 15.005 1.00 97.50 123 ARG A CA 1
ATOM 967 C C . ARG A 1 123 ? -18.481 9.029 14.562 1.00 97.50 123 ARG A C 1
ATOM 969 O O . ARG A 1 123 ? -17.268 9.226 14.521 1.00 97.50 123 ARG A O 1
ATOM 976 N N . PHE A 1 124 ? -19.380 9.963 14.280 1.00 98.31 124 PHE A N 1
ATOM 977 C CA . PHE A 1 124 ? -19.059 11.328 13.889 1.00 98.31 124 PHE A CA 1
ATOM 978 C C . PHE A 1 124 ? -18.324 12.076 15.010 1.00 98.31 124 PHE A C 1
ATOM 980 O O . PHE A 1 124 ? -17.184 12.499 14.814 1.00 98.31 124 PHE A O 1
ATOM 987 N N . LYS A 1 125 ? -18.882 12.101 16.228 1.00 98.31 125 LYS A N 1
ATOM 988 C CA . LYS A 1 125 ? -18.240 12.676 17.427 1.00 98.31 125 LYS A CA 1
ATOM 989 C C . LYS A 1 125 ? -16.899 12.000 17.746 1.00 98.31 125 LYS A C 1
ATOM 991 O O . LYS A 1 125 ? -15.962 12.636 18.226 1.00 98.31 125 LYS A O 1
ATOM 996 N N . CYS A 1 126 ? -16.766 10.695 17.496 1.00 98.12 126 CYS A N 1
ATOM 997 C CA . CYS A 1 126 ? -15.491 9.986 17.643 1.00 98.12 126 CYS A CA 1
ATOM 998 C C . CYS A 1 126 ? -14.449 10.451 16.610 1.00 98.12 126 CYS A C 1
ATOM 1000 O O . CYS A 1 126 ? -13.310 10.739 16.983 1.00 98.12 126 CYS A O 1
ATOM 1002 N N . LYS A 1 127 ? -14.839 10.583 15.334 1.00 98.12 127 LYS A N 1
ATOM 1003 C CA . LYS A 1 127 ? -13.969 11.103 14.268 1.00 98.12 127 LYS A CA 1
ATOM 1004 C C . LYS A 1 127 ? -13.513 12.530 14.568 1.00 98.12 127 LYS A C 1
ATOM 1006 O O . LYS A 1 127 ? -12.313 12.767 14.513 1.00 98.12 127 LYS A O 1
ATOM 1011 N N . GLN A 1 128 ? -14.426 13.423 14.958 1.00 98.25 128 GLN A N 1
ATOM 1012 C CA . GLN A 1 128 ? -14.097 14.805 15.335 1.00 98.25 128 GLN A CA 1
ATOM 1013 C C . GLN A 1 128 ? -13.083 14.869 16.485 1.00 98.25 128 GLN A C 1
ATOM 1015 O O . GLN A 1 128 ? -12.074 15.564 16.404 1.00 98.25 128 GLN A O 1
ATOM 1020 N N . ARG A 1 129 ? -13.286 14.084 17.551 1.00 98.31 129 ARG A N 1
ATOM 1021 C CA . ARG A 1 129 ? -12.313 14.017 18.654 1.00 98.31 129 ARG A CA 1
ATOM 1022 C C . ARG A 1 129 ? -10.959 13.476 18.195 1.00 98.31 129 ARG A C 1
ATOM 1024 O O . ARG A 1 129 ? -9.924 13.967 18.635 1.00 98.31 129 ARG A O 1
ATOM 1031 N N . ALA A 1 130 ? -10.943 12.481 17.309 1.00 97.81 130 ALA A N 1
ATOM 1032 C CA . ALA A 1 130 ? -9.703 11.931 16.770 1.00 97.81 130 ALA A CA 1
ATOM 1033 C C . ALA A 1 130 ? -8.960 12.920 15.857 1.00 97.81 130 ALA A C 1
ATOM 1035 O O . ALA A 1 130 ? -7.732 12.938 15.881 1.00 97.81 130 ALA A O 1
ATOM 1036 N N . THR A 1 131 ? -9.666 13.735 15.068 1.00 97.69 131 THR A N 1
ATOM 1037 C CA . THR A 1 131 ? -9.043 14.781 14.243 1.00 97.69 131 THR A CA 1
ATOM 1038 C C . THR A 1 131 ? -8.471 15.892 15.108 1.00 97.69 131 THR A C 1
ATOM 1040 O O . THR A 1 131 ? -7.306 16.226 14.931 1.00 97.69 131 THR A O 1
ATOM 1043 N N . LEU A 1 132 ? -9.220 16.377 16.104 1.00 98.06 132 LEU A N 1
ATOM 1044 C CA . LEU A 1 132 ? -8.730 17.392 17.044 1.00 98.06 132 LEU A CA 1
ATOM 1045 C C . LEU A 1 132 ? -7.482 16.917 17.800 1.00 98.06 132 LEU A C 1
ATOM 1047 O O . LEU A 1 132 ? -6.491 17.635 17.872 1.00 98.06 132 LEU A O 1
ATOM 1051 N N . ARG A 1 133 ? -7.472 15.663 18.275 1.00 98.06 133 ARG A N 1
ATOM 1052 C CA . ARG A 1 133 ? -6.282 15.069 18.910 1.00 98.06 133 ARG A CA 1
ATOM 1053 C C . ARG A 1 133 ? -5.064 15.007 17.989 1.00 98.06 133 ARG A C 1
ATOM 1055 O O . ARG A 1 133 ? -3.958 15.104 18.491 1.00 98.06 133 ARG A O 1
ATOM 1062 N N . ARG A 1 134 ? -5.251 14.803 16.679 1.00 97.75 134 ARG A N 1
ATOM 1063 C CA . ARG A 1 134 ? -4.148 14.760 15.699 1.00 97.75 134 ARG A CA 1
ATOM 1064 C C . ARG A 1 134 ? -3.637 16.147 15.327 1.00 97.75 134 ARG A C 1
ATOM 1066 O O . ARG A 1 134 ? -2.463 16.268 15.014 1.00 97.75 134 ARG A O 1
ATOM 1073 N N . LEU A 1 135 ? -4.515 17.150 15.310 1.00 97.88 135 LEU A N 1
ATOM 1074 C CA . LEU A 1 135 ? -4.132 18.539 15.049 1.00 97.88 135 LEU A CA 1
ATOM 1075 C C . LEU A 1 135 ? -3.291 19.103 16.197 1.00 97.88 135 LEU A C 1
ATOM 1077 O O . LEU A 1 135 ? -2.319 19.798 15.944 1.00 97.88 135 LEU A O 1
ATOM 1081 N N . ASN A 1 136 ? -3.620 18.725 17.433 1.00 97.88 136 ASN A N 1
ATOM 1082 C CA . ASN A 1 136 ? -2.917 19.169 18.637 1.00 97.88 136 ASN A CA 1
ATOM 1083 C C . ASN A 1 136 ? -1.809 18.190 19.088 1.00 97.88 136 ASN A C 1
ATOM 1085 O O . ASN A 1 136 ? -1.401 18.212 20.247 1.00 97.88 136 ASN A O 1
ATOM 1089 N N . GLU A 1 137 ? -1.374 17.269 18.223 1.00 98.12 137 GLU A N 1
ATOM 1090 C CA . GLU A 1 137 ? -0.352 16.264 18.549 1.00 98.12 137 GLU A CA 1
ATOM 1091 C C . GLU A 1 137 ? 1.049 16.881 18.408 1.00 98.12 137 GLU A C 1
ATOM 1093 O O . GLU A 1 137 ? 1.354 17.462 17.367 1.00 98.12 137 GLU A O 1
ATOM 1098 N N . SER A 1 138 ? 1.917 16.730 19.417 1.00 98.62 138 SER A N 1
ATOM 1099 C CA . SER A 1 138 ? 3.333 17.103 19.280 1.00 98.62 138 SER A CA 1
ATOM 1100 C C . SER A 1 138 ? 4.041 16.215 18.250 1.00 98.62 138 SER A C 1
ATOM 1102 O O . SER A 1 138 ? 3.604 15.092 17.972 1.00 98.62 138 SER A O 1
ATOM 1104 N N . GLU A 1 139 ? 5.154 16.684 17.684 1.00 98.31 139 GLU A N 1
ATOM 1105 C CA . GLU A 1 139 ? 5.905 15.911 16.684 1.00 98.31 139 GLU A CA 1
ATOM 1106 C C . GLU A 1 139 ? 6.398 14.567 17.237 1.00 98.31 139 GLU A C 1
ATOM 1108 O O . GLU A 1 139 ? 6.210 13.535 16.590 1.00 98.31 139 GLU A O 1
ATOM 1113 N N . GLU A 1 140 ? 6.900 14.546 18.475 1.00 98.31 140 GLU A N 1
ATOM 1114 C CA . GLU A 1 140 ? 7.321 13.320 19.166 1.00 98.31 140 GLU A CA 1
ATOM 1115 C C . GLU A 1 140 ? 6.163 12.325 19.342 1.00 98.31 140 GLU A C 1
ATOM 1117 O O . GLU A 1 140 ? 6.293 11.124 19.078 1.00 98.31 140 GLU A O 1
ATOM 1122 N N . ALA A 1 141 ? 4.986 12.813 19.754 1.00 98.38 141 ALA A N 1
ATOM 1123 C CA . ALA A 1 141 ? 3.803 11.974 19.913 1.00 98.38 141 ALA A CA 1
ATOM 1124 C C . ALA A 1 141 ? 3.346 11.405 18.561 1.00 98.38 141 ALA A C 1
ATOM 1126 O O . ALA A 1 141 ? 3.032 10.210 18.452 1.00 98.38 141 ALA A O 1
ATOM 1127 N N . ARG A 1 142 ? 3.385 12.231 17.508 1.00 98.38 142 ARG A N 1
ATOM 1128 C CA . ARG A 1 142 ? 3.072 11.830 16.135 1.00 98.38 142 ARG A CA 1
ATOM 1129 C C . ARG A 1 142 ? 4.038 10.765 15.637 1.00 98.38 142 ARG A C 1
ATOM 1131 O O . ARG A 1 142 ? 3.587 9.771 15.058 1.00 98.38 142 ARG A O 1
ATOM 1138 N N . GLU A 1 143 ? 5.336 10.932 15.860 1.00 98.38 143 GLU A N 1
ATOM 1139 C CA . GLU A 1 143 ? 6.345 9.952 15.471 1.00 98.38 143 GLU A CA 1
ATOM 1140 C C . GLU A 1 143 ? 6.146 8.628 16.210 1.00 98.38 143 GLU A C 1
ATOM 1142 O O . GLU A 1 143 ? 6.055 7.576 15.569 1.00 98.38 143 GLU A O 1
ATOM 1147 N N . LYS A 1 144 ? 5.944 8.666 17.532 1.00 98.56 144 LYS A N 1
ATOM 1148 C CA . LYS A 1 144 ? 5.651 7.474 18.338 1.00 98.56 144 LYS A CA 1
ATOM 1149 C C . LYS A 1 144 ? 4.413 6.738 17.826 1.00 98.56 144 LYS A C 1
ATOM 1151 O O . LYS A 1 144 ? 4.443 5.517 17.644 1.00 98.56 144 LYS A O 1
ATOM 1156 N N . ARG A 1 145 ? 3.332 7.461 17.514 1.00 98.19 145 ARG A N 1
ATOM 1157 C CA . ARG A 1 145 ? 2.106 6.886 16.938 1.00 98.19 145 ARG A CA 1
ATOM 1158 C C . ARG A 1 145 ? 2.352 6.266 15.561 1.00 98.19 145 ARG A C 1
ATOM 1160 O O . ARG A 1 145 ? 1.842 5.178 15.277 1.00 98.19 145 ARG A O 1
ATOM 1167 N N . LEU A 1 146 ? 3.105 6.936 14.687 1.00 98.12 146 LEU A N 1
ATOM 1168 C CA . LEU A 1 146 ? 3.441 6.420 13.357 1.00 98.12 146 LEU A CA 1
ATOM 1169 C C . LEU A 1 146 ? 4.356 5.193 13.439 1.00 98.12 146 LEU A C 1
ATOM 1171 O O . LEU A 1 146 ? 4.114 4.224 12.719 1.00 98.12 146 LEU A O 1
ATOM 1175 N N . SER A 1 147 ? 5.338 5.193 14.338 1.00 98.38 147 SER A N 1
ATOM 1176 C CA . SER A 1 147 ? 6.220 4.056 14.613 1.00 98.38 147 SER A CA 1
ATOM 1177 C C . SER A 1 147 ? 5.423 2.836 15.086 1.00 98.38 147 SER A C 1
ATOM 1179 O O . SER A 1 147 ? 5.485 1.770 14.466 1.00 98.38 147 SER A O 1
ATOM 1181 N N . GLN A 1 148 ? 4.540 3.008 16.076 1.00 98.44 148 GLN A N 1
ATOM 1182 C CA . GLN A 1 148 ? 3.640 1.942 16.529 1.00 98.44 148 GLN A CA 1
ATOM 1183 C C . GLN A 1 148 ? 2.724 1.430 15.405 1.00 98.44 148 GLN A C 1
ATOM 1185 O O . GLN A 1 148 ? 2.498 0.224 15.282 1.00 98.44 148 GLN A O 1
ATOM 1190 N N . SER A 1 149 ? 2.216 2.322 14.548 1.00 98.19 149 SER A N 1
ATOM 1191 C CA . SER A 1 149 ? 1.400 1.947 13.385 1.00 98.19 149 SER A CA 1
ATOM 1192 C C . SER A 1 149 ? 2.187 1.121 12.358 1.00 98.19 149 SER A C 1
ATOM 1194 O O . SER A 1 149 ? 1.677 0.116 11.847 1.00 98.19 149 SER A O 1
ATOM 1196 N N . ARG A 1 150 ? 3.450 1.489 12.085 1.00 98.44 150 ARG A N 1
ATOM 1197 C CA . ARG A 1 150 ? 4.361 0.728 11.211 1.00 98.44 150 ARG A CA 1
ATOM 1198 C C . ARG A 1 150 ? 4.625 -0.666 11.780 1.00 98.44 150 ARG A C 1
ATOM 1200 O O . ARG A 1 150 ? 4.481 -1.635 11.035 1.00 98.44 150 ARG A O 1
ATOM 1207 N N . MET A 1 151 ? 4.913 -0.768 13.080 1.00 98.44 151 MET A N 1
ATOM 1208 C CA . MET A 1 151 ? 5.140 -2.042 13.776 1.00 98.44 151 MET A CA 1
ATOM 1209 C C . MET A 1 151 ? 3.919 -2.959 13.717 1.00 98.44 151 MET A C 1
ATOM 1211 O O . MET A 1 151 ? 4.024 -4.097 13.266 1.00 98.44 151 MET A O 1
ATOM 1215 N N . ARG A 1 152 ? 2.725 -2.455 14.052 1.00 98.38 152 ARG A N 1
ATOM 1216 C CA . ARG A 1 152 ? 1.479 -3.235 13.922 1.00 98.38 152 ARG A CA 1
ATOM 1217 C C . ARG A 1 152 ? 1.235 -3.682 12.484 1.00 98.38 152 ARG A C 1
ATOM 1219 O O . ARG A 1 152 ? 0.885 -4.830 12.244 1.00 98.38 152 ARG A O 1
ATOM 1226 N N . SER A 1 153 ? 1.473 -2.801 11.513 1.00 97.75 153 SER A N 1
ATOM 1227 C CA . SER A 1 153 ? 1.333 -3.131 10.089 1.00 97.75 153 SER A CA 1
ATOM 1228 C C . SER A 1 153 ? 2.360 -4.157 9.599 1.00 97.75 153 SER A C 1
ATOM 1230 O O . SER A 1 153 ? 2.124 -4.797 8.572 1.00 97.75 153 SER A O 1
ATOM 1232 N N . LYS A 1 154 ? 3.520 -4.262 10.258 1.00 98.38 154 LYS A N 1
ATOM 1233 C CA . LYS A 1 154 ? 4.534 -5.290 10.004 1.00 98.38 154 LYS A CA 1
ATOM 1234 C C . LYS A 1 154 ? 4.065 -6.632 10.572 1.00 98.38 154 LYS A C 1
ATOM 1236 O O . LYS A 1 154 ? 3.914 -7.560 9.788 1.00 98.38 154 LYS A O 1
ATOM 1241 N N . MET A 1 155 ? 3.664 -6.672 11.844 1.00 98.25 155 MET A N 1
ATOM 1242 C CA . MET A 1 155 ? 3.127 -7.889 12.472 1.00 98.25 155 MET A CA 1
ATOM 1243 C C . MET A 1 155 ? 1.915 -8.447 11.714 1.00 98.25 155 MET A C 1
ATOM 1245 O O . MET A 1 155 ? 1.880 -9.627 11.394 1.00 98.25 155 MET A O 1
ATOM 1249 N N . ILE A 1 156 ? 0.963 -7.585 11.325 1.00 98.19 156 ILE A N 1
ATOM 1250 C CA . ILE A 1 156 ? -0.200 -8.004 10.524 1.00 98.19 156 ILE A CA 1
ATOM 1251 C C . ILE A 1 156 ? 0.240 -8.611 9.189 1.00 98.19 156 ILE A C 1
ATOM 1253 O O . ILE A 1 156 ? -0.374 -9.562 8.735 1.00 98.19 156 ILE A O 1
ATOM 1257 N N . ARG A 1 157 ? 1.272 -8.058 8.532 1.00 97.81 157 ARG A N 1
ATOM 1258 C CA . ARG A 1 157 ? 1.785 -8.575 7.250 1.00 97.81 157 ARG A CA 1
ATOM 1259 C C . ARG A 1 157 ? 2.422 -9.948 7.394 1.00 97.81 157 ARG A C 1
ATOM 1261 O O . ARG A 1 157 ? 2.253 -10.773 6.501 1.00 97.81 157 ARG A O 1
ATOM 1268 N N . GLU A 1 158 ? 3.170 -10.137 8.470 1.00 97.88 158 GLU A N 1
ATOM 1269 C CA . GLU A 1 158 ? 3.858 -11.386 8.787 1.00 97.88 158 GLU A CA 1
ATOM 1270 C C . GLU A 1 158 ? 2.856 -12.485 9.144 1.00 97.88 158 GLU A C 1
ATOM 1272 O O . GLU A 1 158 ? 3.041 -13.621 8.725 1.00 97.88 158 GLU A O 1
ATOM 1277 N N . SER A 1 159 ? 1.744 -12.134 9.798 1.00 98.19 159 SER A N 1
ATOM 1278 C CA . SER A 1 159 ? 0.689 -13.081 10.163 1.00 98.19 159 SER A CA 1
ATOM 1279 C C . SER A 1 159 ? -0.344 -13.359 9.058 1.00 98.19 159 SER A C 1
ATOM 1281 O O . SER A 1 159 ? -1.318 -14.059 9.324 1.00 98.19 159 SER A O 1
ATOM 1283 N N . LEU A 1 160 ? -0.211 -12.787 7.852 1.00 97.94 160 LEU A N 1
ATOM 1284 C CA . LEU A 1 160 ? -1.146 -13.077 6.753 1.00 97.94 160 LEU A CA 1
ATOM 1285 C C . LEU A 1 160 ? -0.916 -14.483 6.195 1.00 97.94 160 LEU A C 1
ATOM 1287 O O . LEU A 1 160 ? 0.224 -14.880 5.945 1.00 97.94 160 LEU A O 1
ATOM 1291 N N . THR A 1 161 ? -2.006 -15.174 5.871 1.00 98.56 161 THR A N 1
ATOM 1292 C CA . THR A 1 161 ? -1.953 -16.398 5.060 1.00 98.56 161 THR A CA 1
ATOM 1293 C C . THR A 1 161 ? -1.553 -16.078 3.612 1.00 98.56 161 THR A C 1
ATOM 1295 O O . THR A 1 161 ? -1.665 -14.932 3.160 1.00 98.56 161 THR A O 1
ATOM 1298 N N . GLU A 1 162 ? -1.089 -17.071 2.846 1.00 98.00 162 GLU A N 1
ATOM 1299 C CA . GLU A 1 162 ? -0.710 -16.856 1.438 1.00 98.00 162 GLU A CA 1
ATOM 1300 C C . GLU A 1 162 ? -1.887 -16.382 0.571 1.00 98.00 162 GLU A C 1
ATOM 1302 O O . GLU A 1 162 ? -1.727 -15.469 -0.242 1.00 98.00 162 GLU A O 1
ATOM 1307 N N . GLU A 1 163 ? -3.094 -16.896 0.809 1.00 98.06 163 GLU A N 1
ATOM 1308 C CA . GLU A 1 163 ? -4.314 -16.429 0.139 1.00 98.06 163 GLU A CA 1
ATOM 1309 C C . GLU A 1 163 ? -4.584 -14.944 0.417 1.00 98.06 163 GLU A C 1
ATOM 1311 O O . GLU A 1 163 ? -4.791 -14.151 -0.506 1.00 98.06 163 GLU A O 1
ATOM 1316 N N . GLN A 1 164 ? -4.486 -14.519 1.681 1.00 98.19 164 GLN A N 1
ATOM 1317 C CA . GLN A 1 164 ? -4.649 -13.114 2.062 1.00 98.19 164 GLN A CA 1
ATOM 1318 C C . GLN A 1 164 ? -3.561 -12.224 1.446 1.00 98.19 164 GLN A C 1
ATOM 1320 O O . GLN A 1 164 ? -3.838 -11.094 1.025 1.00 98.19 164 GLN A O 1
ATOM 1325 N N . LYS A 1 165 ? -2.317 -12.716 1.351 1.00 98.25 165 LYS A N 1
ATOM 1326 C CA . LYS A 1 165 ? -1.230 -12.008 0.655 1.00 98.25 165 LYS A CA 1
ATOM 1327 C C . LYS A 1 165 ? -1.545 -11.851 -0.831 1.00 98.25 165 LYS A C 1
ATOM 1329 O O . LYS A 1 165 ? -1.325 -10.764 -1.376 1.00 98.25 165 LYS A O 1
ATOM 1334 N N . MET A 1 166 ? -2.069 -12.889 -1.481 1.00 97.50 166 MET A N 1
ATOM 1335 C CA . MET A 1 166 ? -2.466 -12.853 -2.889 1.00 97.50 166 MET A CA 1
ATOM 1336 C C . MET A 1 166 ? -3.604 -11.862 -3.136 1.00 97.50 166 MET A C 1
ATOM 1338 O O . MET A 1 166 ? -3.443 -10.979 -3.985 1.00 97.50 166 MET A O 1
ATOM 1342 N N . MET A 1 167 ? -4.671 -11.907 -2.335 1.00 98.19 167 MET A N 1
ATOM 1343 C CA . MET A 1 167 ? -5.777 -10.942 -2.400 1.00 98.19 167 MET A CA 1
ATOM 1344 C C . MET A 1 167 ? -5.282 -9.505 -2.224 1.00 98.19 167 MET A C 1
ATOM 1346 O O . MET A 1 167 ? -5.526 -8.636 -3.058 1.00 98.19 167 MET A O 1
ATOM 1350 N N . ARG A 1 168 ? -4.450 -9.251 -1.209 1.00 98.00 168 ARG A N 1
ATOM 1351 C CA . ARG A 1 168 ? -3.867 -7.923 -0.984 1.00 98.00 168 ARG A CA 1
ATOM 1352 C C . ARG A 1 168 ? -2.999 -7.444 -2.156 1.00 98.00 168 ARG A C 1
ATOM 1354 O O . ARG A 1 168 ? -2.983 -6.246 -2.459 1.00 98.00 168 ARG A O 1
ATOM 1361 N N . ARG A 1 169 ? -2.234 -8.337 -2.799 1.00 97.88 169 ARG A N 1
ATOM 1362 C CA . ARG A 1 169 ? -1.436 -8.010 -3.996 1.00 97.88 169 ARG A CA 1
ATOM 1363 C C . ARG A 1 169 ? -2.344 -7.662 -5.174 1.00 97.88 169 ARG A C 1
ATOM 1365 O O . ARG A 1 169 ? -2.036 -6.705 -5.885 1.00 97.88 169 ARG A O 1
ATOM 1372 N N . GLN A 1 170 ? -3.438 -8.397 -5.367 1.00 97.56 170 GLN A N 1
ATOM 1373 C CA . GLN A 1 170 ? -4.439 -8.103 -6.394 1.00 97.56 170 GLN A CA 1
ATOM 1374 C C . GLN A 1 170 ? -5.106 -6.743 -6.143 1.00 97.56 170 GLN A C 1
ATOM 1376 O O . GLN A 1 170 ? -5.038 -5.883 -7.018 1.00 97.56 170 GLN A O 1
ATOM 1381 N N . ASP A 1 171 ? -5.583 -6.472 -4.928 1.00 97.94 171 ASP A N 1
ATOM 1382 C CA . ASP A 1 171 ? -6.166 -5.176 -4.545 1.00 97.94 171 ASP A CA 1
ATOM 1383 C C . ASP A 1 171 ? -5.191 -4.007 -4.713 1.00 97.94 171 ASP A C 1
ATOM 1385 O O . ASP A 1 171 ? -5.566 -2.891 -5.077 1.00 97.94 171 ASP A O 1
ATOM 1389 N N . SER A 1 172 ? -3.907 -4.226 -4.420 1.00 98.06 172 SER A N 1
ATOM 1390 C CA . SER A 1 172 ? -2.862 -3.221 -4.635 1.00 98.06 172 SER A CA 1
ATOM 1391 C C . SER A 1 172 ? -2.667 -2.922 -6.125 1.00 98.06 172 SER A C 1
ATOM 1393 O O . SER A 1 172 ? -2.613 -1.755 -6.521 1.00 98.06 172 SER A O 1
ATOM 1395 N N . LYS A 1 173 ? -2.616 -3.965 -6.967 1.00 97.50 173 LYS A N 1
ATOM 1396 C CA . LYS A 1 173 ? -2.530 -3.825 -8.429 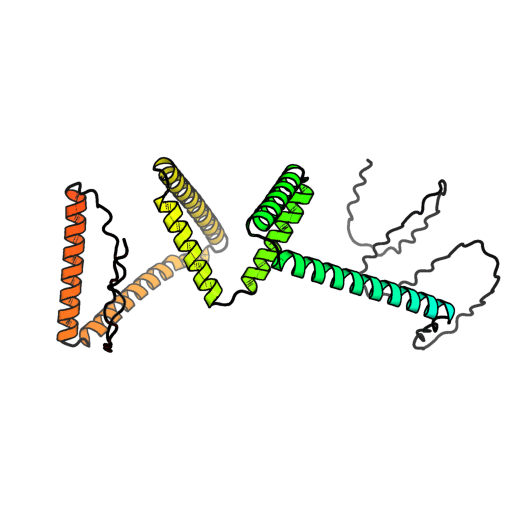1.00 97.50 173 LYS A CA 1
ATOM 1397 C C . LYS A 1 173 ? -3.760 -3.117 -8.989 1.00 97.50 173 LYS A C 1
ATOM 1399 O O . LYS A 1 173 ? -3.610 -2.232 -9.825 1.00 97.50 173 LYS A O 1
ATOM 1404 N N . GLU A 1 174 ? -4.945 -3.465 -8.507 1.00 98.06 174 GLU A N 1
ATOM 1405 C CA . GLU A 1 174 ? -6.204 -2.889 -8.969 1.00 98.06 174 GLU A CA 1
ATOM 1406 C C . GLU A 1 174 ? -6.346 -1.420 -8.559 1.00 98.06 174 GLU A C 1
ATOM 1408 O O . GLU A 1 174 ? -6.629 -0.566 -9.398 1.00 98.06 174 GLU A O 1
ATOM 1413 N N . ARG A 1 175 ? -6.018 -1.069 -7.308 1.00 97.94 175 ARG A N 1
ATOM 1414 C CA . ARG A 1 175 ? -5.943 0.341 -6.885 1.00 97.94 175 ARG A CA 1
ATOM 1415 C C . ARG A 1 175 ? -4.930 1.133 -7.703 1.00 97.94 175 ARG A C 1
ATOM 1417 O O . ARG A 1 175 ? -5.211 2.271 -8.071 1.00 97.94 175 ARG A O 1
ATOM 1424 N N . ALA A 1 176 ? -3.776 0.543 -8.020 1.00 97.50 176 ALA A N 1
ATOM 1425 C CA . ALA A 1 176 ? -2.802 1.183 -8.894 1.00 97.50 176 ALA A CA 1
ATOM 1426 C C . ALA A 1 176 ? -3.375 1.393 -10.303 1.00 97.50 176 ALA A C 1
ATOM 1428 O O . ALA A 1 176 ? -3.245 2.488 -10.835 1.00 97.50 176 ALA A O 1
ATOM 1429 N N . ARG A 1 177 ? -4.048 0.397 -10.893 1.00 97.81 177 ARG A N 1
ATOM 1430 C CA . ARG A 1 177 ? -4.710 0.529 -12.203 1.00 97.81 177 ARG A CA 1
ATOM 1431 C C . ARG A 1 177 ? -5.750 1.648 -12.206 1.00 97.81 177 ARG A C 1
ATOM 1433 O O . ARG A 1 177 ? -5.655 2.529 -13.054 1.00 97.81 177 ARG A O 1
ATOM 1440 N N . ARG A 1 178 ? -6.662 1.667 -11.228 1.00 98.06 178 ARG A N 1
ATOM 1441 C CA . ARG A 1 178 ? -7.691 2.714 -11.089 1.00 98.06 178 ARG A CA 1
ATOM 1442 C C . ARG A 1 178 ? -7.078 4.098 -10.928 1.00 98.06 178 ARG A C 1
ATOM 1444 O O . ARG A 1 178 ? -7.473 5.019 -11.630 1.00 98.06 178 ARG A O 1
ATOM 1451 N N . LYS A 1 179 ? -6.052 4.227 -10.077 1.00 98.00 179 LYS A N 1
ATOM 1452 C CA . LYS A 1 179 ? -5.323 5.489 -9.916 1.00 98.00 179 LYS A CA 1
ATOM 1453 C C . LYS A 1 179 ? -4.715 5.953 -11.241 1.00 98.00 179 LYS A C 1
ATOM 1455 O O . LYS A 1 179 ? -4.887 7.105 -11.595 1.00 98.00 179 LYS A O 1
ATOM 1460 N N . ARG A 1 180 ? -4.062 5.059 -11.995 1.00 97.12 180 ARG A N 1
ATOM 1461 C CA . ARG A 1 180 ? -3.465 5.394 -13.302 1.00 97.12 180 ARG A CA 1
ATOM 1462 C C . ARG A 1 180 ? -4.498 5.756 -14.368 1.00 97.12 180 ARG A C 1
ATOM 1464 O O . ARG A 1 180 ? -4.188 6.559 -15.241 1.00 97.12 180 ARG A O 1
ATOM 1471 N N . ALA A 1 181 ? -5.678 5.142 -14.328 1.00 96.44 181 ALA A N 1
ATOM 1472 C CA . ALA A 1 181 ? -6.772 5.456 -15.241 1.00 96.44 181 ALA A CA 1
ATOM 1473 C C . ALA A 1 181 ? -7.376 6.841 -14.954 1.00 96.44 181 ALA A C 1
ATOM 1475 O O . ALA A 1 181 ? -7.731 7.544 -15.891 1.00 96.44 181 ALA A O 1
ATOM 1476 N N . ALA A 1 182 ? -7.432 7.234 -13.677 1.00 97.94 182 ALA A N 1
ATOM 1477 C CA . ALA A 1 182 ? -7.941 8.530 -13.231 1.00 97.94 182 ALA A CA 1
ATOM 1478 C C . ALA A 1 182 ? -6.901 9.671 -13.258 1.00 97.94 182 ALA A C 1
ATOM 1480 O O . ALA A 1 182 ? -7.257 10.808 -12.969 1.00 97.94 182 ALA A O 1
ATOM 1481 N N . GLU A 1 183 ? -5.631 9.388 -13.573 1.00 97.94 183 GLU A N 1
ATOM 1482 C CA . GLU A 1 183 ? -4.580 10.413 -13.662 1.00 97.94 183 GLU A CA 1
ATOM 1483 C C . GLU A 1 183 ? -4.878 11.422 -14.776 1.00 97.94 183 GLU A C 1
ATOM 1485 O O . GLU A 1 183 ? -5.149 11.040 -15.924 1.00 97.94 183 GLU A O 1
ATOM 1490 N N . THR A 1 184 ? -4.702 12.704 -14.456 1.00 98.50 184 THR A N 1
ATOM 1491 C CA . THR A 1 184 ? -4.690 13.775 -15.459 1.00 98.50 184 THR A CA 1
ATOM 1492 C C . THR A 1 184 ? -3.469 13.644 -16.383 1.00 98.50 184 THR A C 1
ATOM 1494 O O . THR A 1 184 ? -2.517 12.901 -16.109 1.00 98.50 184 THR A O 1
ATOM 1497 N N . VAL A 1 185 ? -3.476 14.352 -17.520 1.00 97.94 185 VAL A N 1
ATOM 1498 C CA . VAL A 1 185 ? -2.346 14.336 -18.471 1.00 97.94 185 VAL A CA 1
ATOM 1499 C C . VAL A 1 185 ? -1.061 14.828 -17.799 1.00 97.94 185 VAL A C 1
ATOM 1501 O O . VAL A 1 185 ? -0.033 14.156 -17.883 1.00 97.94 185 VAL A O 1
ATOM 1504 N N . GLU A 1 186 ? -1.144 15.930 -17.055 1.00 98.06 186 GLU A N 1
ATOM 1505 C CA . GLU A 1 186 ? -0.012 16.507 -16.329 1.00 98.06 186 GLU A CA 1
ATOM 1506 C C . GLU A 1 186 ? 0.538 15.546 -15.259 1.00 98.06 186 GLU A C 1
ATOM 1508 O O . GLU A 1 186 ? 1.744 15.298 -15.186 1.00 98.06 186 GLU A O 1
ATOM 1513 N N . GLU A 1 187 ? -0.331 14.915 -14.459 1.00 98.12 187 GLU A N 1
ATOM 1514 C CA . GLU A 1 187 ? 0.088 13.926 -13.456 1.00 98.12 187 GLU A CA 1
ATOM 1515 C C . GLU A 1 187 ? 0.810 12.732 -14.089 1.00 98.12 187 GLU A C 1
ATOM 1517 O O . GLU A 1 187 ? 1.817 12.237 -13.559 1.00 98.12 187 GLU A O 1
ATOM 1522 N N . ARG A 1 188 ? 0.317 12.277 -15.244 1.00 97.81 188 ARG A N 1
ATOM 1523 C CA . ARG A 1 188 ? 0.898 11.174 -16.010 1.00 97.81 188 ARG A CA 1
ATOM 1524 C C . ARG A 1 188 ? 2.277 11.534 -16.555 1.00 97.81 188 ARG A C 1
ATOM 1526 O O . ARG A 1 188 ? 3.180 10.692 -16.507 1.00 97.81 188 ARG A O 1
ATOM 1533 N N . GLU A 1 189 ? 2.452 12.743 -17.077 1.00 97.56 189 GLU A N 1
ATOM 1534 C CA . GLU A 1 189 ? 3.744 13.243 -17.555 1.00 97.56 189 GLU A CA 1
ATOM 1535 C C . GLU A 1 189 ? 4.739 13.405 -16.413 1.00 97.56 189 GLU A C 1
ATOM 1537 O O . GLU A 1 189 ? 5.841 12.858 -16.485 1.00 97.56 189 GLU A O 1
ATOM 1542 N N . ASN A 1 190 ? 4.317 14.015 -15.306 1.00 98.25 190 ASN A N 1
ATOM 1543 C CA . ASN A 1 190 ? 5.117 14.132 -14.092 1.00 98.25 190 ASN A CA 1
ATOM 1544 C C . ASN A 1 190 ? 5.538 12.761 -13.545 1.00 98.25 190 ASN A C 1
ATOM 1546 O O . ASN A 1 190 ? 6.685 12.569 -13.134 1.00 98.25 190 ASN A O 1
ATOM 1550 N N . ARG A 1 191 ? 4.650 11.757 -13.573 1.00 97.69 191 ARG A N 1
ATOM 1551 C CA . ARG A 1 191 ? 5.012 10.376 -13.219 1.00 97.69 191 ARG A CA 1
ATOM 1552 C C . ARG A 1 191 ? 6.068 9.812 -14.170 1.00 97.69 191 ARG A C 1
ATOM 1554 O O . ARG A 1 191 ? 7.076 9.301 -13.691 1.00 97.69 191 ARG A O 1
ATOM 1561 N N . LYS A 1 192 ? 5.868 9.923 -15.489 1.00 97.88 192 LYS A N 1
ATOM 1562 C CA . LYS A 1 192 ? 6.840 9.453 -16.495 1.00 97.88 192 LYS A CA 1
ATOM 1563 C C . LYS A 1 192 ? 8.198 10.135 -16.328 1.00 97.88 192 LYS A C 1
ATOM 1565 O O . LYS A 1 192 ? 9.218 9.461 -16.436 1.00 97.88 192 LYS A O 1
ATOM 1570 N N . ARG A 1 193 ? 8.219 11.439 -16.048 1.00 98.31 193 ARG A N 1
ATOM 1571 C CA . ARG A 1 193 ? 9.436 12.203 -15.765 1.00 98.31 193 ARG A CA 1
ATOM 1572 C C . ARG A 1 193 ? 10.166 11.640 -14.544 1.00 98.31 193 ARG A C 1
ATOM 1574 O O . ARG A 1 193 ? 11.320 11.242 -14.678 1.00 98.31 193 ARG A O 1
ATOM 1581 N N . ARG A 1 194 ? 9.476 11.479 -13.407 1.00 97.94 194 ARG A N 1
ATOM 1582 C CA . ARG A 1 194 ? 10.053 10.870 -12.191 1.00 97.94 194 ARG A CA 1
ATOM 1583 C C . ARG A 1 194 ? 10.569 9.450 -12.432 1.00 97.94 194 ARG A C 1
ATOM 1585 O O . ARG A 1 194 ? 11.606 9.075 -11.894 1.00 97.94 194 ARG A O 1
ATOM 1592 N N . ASP A 1 195 ? 9.869 8.651 -13.236 1.00 96.94 195 ASP A N 1
ATOM 1593 C CA . ASP A 1 195 ? 10.305 7.292 -13.573 1.00 96.94 195 ASP A CA 1
ATOM 1594 C C . ASP A 1 195 ? 11.591 7.294 -14.422 1.00 96.94 195 ASP A C 1
ATOM 1596 O O . ASP A 1 195 ? 12.468 6.456 -14.193 1.00 96.94 195 ASP A O 1
ATOM 1600 N N . ARG A 1 196 ? 11.743 8.254 -15.350 1.00 97.88 196 ARG A N 1
ATOM 1601 C CA . ARG A 1 196 ? 12.982 8.455 -16.128 1.00 97.88 196 ARG A CA 1
ATOM 1602 C C . ARG A 1 196 ? 14.135 8.911 -15.240 1.00 97.88 196 ARG A C 1
ATOM 1604 O O . ARG A 1 196 ? 15.197 8.305 -15.304 1.00 97.88 196 ARG A O 1
ATOM 1611 N N . GLU A 1 197 ? 13.918 9.909 -14.387 1.00 97.69 197 GLU A N 1
ATOM 1612 C CA . GLU A 1 197 ? 14.924 10.417 -13.441 1.00 97.69 197 GLU A CA 1
ATOM 1613 C C . GLU A 1 197 ? 15.409 9.298 -12.507 1.00 97.69 197 GLU A C 1
ATOM 1615 O O . GLU A 1 197 ? 16.606 9.035 -12.413 1.00 97.69 197 GLU A O 1
ATOM 1620 N N . ARG A 1 198 ? 14.483 8.524 -11.919 1.00 97.50 198 ARG A N 1
ATOM 1621 C CA . ARG A 1 198 ? 14.822 7.322 -11.132 1.00 97.50 198 ARG A CA 1
ATOM 1622 C C . ARG A 1 198 ? 15.553 6.264 -11.955 1.00 97.50 198 ARG A C 1
ATOM 1624 O O . ARG A 1 198 ? 16.342 5.499 -11.410 1.00 97.50 198 ARG A O 1
ATOM 1631 N N . GLY A 1 199 ? 15.250 6.149 -13.246 1.00 97.69 199 GLY A N 1
ATOM 1632 C CA . GLY A 1 199 ? 15.965 5.269 -14.171 1.00 97.69 199 GLY A CA 1
ATOM 1633 C C . GLY A 1 199 ? 17.410 5.712 -14.403 1.00 97.69 199 GLY A C 1
ATOM 1634 O O . GLY A 1 199 ? 18.305 4.876 -14.396 1.00 97.69 199 GLY A O 1
ATOM 1635 N N . ILE A 1 200 ? 17.647 7.015 -14.561 1.00 97.50 200 ILE A N 1
ATOM 1636 C CA . ILE A 1 200 ? 18.990 7.592 -14.712 1.00 97.50 200 ILE A CA 1
ATOM 1637 C C . ILE A 1 200 ? 19.804 7.369 -13.438 1.00 97.50 200 ILE A C 1
ATOM 1639 O O . ILE A 1 200 ? 20.881 6.789 -13.518 1.00 97.50 200 ILE A O 1
ATOM 1643 N N . VAL A 1 201 ? 19.260 7.726 -12.271 1.00 97.62 201 VAL A N 1
ATOM 1644 C CA . VAL A 1 201 ? 19.947 7.543 -10.981 1.00 97.62 201 VAL A CA 1
ATOM 1645 C C . VAL A 1 201 ? 20.284 6.073 -10.730 1.00 97.62 201 VAL A C 1
ATOM 1647 O O . VAL A 1 201 ? 21.394 5.765 -10.316 1.00 97.62 201 VAL A O 1
ATOM 1650 N N . ARG A 1 202 ? 19.361 5.143 -11.019 1.00 96.19 202 ARG A N 1
ATOM 1651 C CA . ARG A 1 202 ? 19.640 3.705 -10.878 1.00 96.19 202 ARG A CA 1
ATOM 1652 C C . ARG A 1 202 ? 20.785 3.243 -11.770 1.00 96.19 202 ARG A C 1
ATOM 1654 O O . ARG A 1 202 ? 21.676 2.580 -11.261 1.00 96.19 202 ARG A O 1
ATOM 1661 N N . ARG A 1 203 ? 20.786 3.635 -13.049 1.00 96.25 203 ARG A N 1
ATOM 1662 C CA . ARG A 1 203 ? 21.873 3.295 -13.980 1.00 96.25 203 ARG A CA 1
ATOM 1663 C C . ARG A 1 203 ? 23.209 3.870 -13.525 1.00 96.25 203 ARG A C 1
ATOM 1665 O O . ARG A 1 203 ? 24.193 3.152 -13.534 1.00 96.25 203 ARG A O 1
ATOM 1672 N N . TYR A 1 204 ? 23.222 5.116 -13.062 1.00 96.88 204 TYR A N 1
ATOM 1673 C CA . TYR A 1 204 ? 24.424 5.739 -12.511 1.00 96.88 204 TYR A CA 1
ATOM 1674 C C . TYR A 1 204 ? 24.956 4.981 -11.284 1.00 96.88 204 TYR A C 1
ATOM 1676 O O . TYR A 1 204 ? 26.137 4.671 -11.212 1.00 96.88 204 TYR A O 1
ATOM 1684 N N . LEU A 1 205 ? 24.086 4.608 -10.339 1.00 96.44 205 LEU A N 1
ATOM 1685 C CA . LEU A 1 205 ? 24.483 3.824 -9.162 1.00 96.44 205 LEU A CA 1
ATOM 1686 C C . LEU A 1 205 ? 24.906 2.388 -9.503 1.00 96.44 205 LEU A C 1
ATOM 1688 O O . LEU A 1 205 ? 25.683 1.787 -8.767 1.00 96.44 205 LEU A O 1
ATOM 1692 N N . GLU A 1 206 ? 24.344 1.794 -10.553 1.00 93.75 206 GLU A N 1
ATOM 1693 C CA . GLU A 1 206 ? 24.786 0.498 -11.082 1.00 93.75 206 GLU A CA 1
ATOM 1694 C C . GLU A 1 206 ? 26.159 0.619 -11.742 1.00 93.75 206 GLU A C 1
ATOM 1696 O O . GLU A 1 206 ? 27.010 -0.227 -11.507 1.00 93.75 206 GLU A O 1
ATOM 1701 N N . GLU A 1 207 ? 26.402 1.690 -12.495 1.00 95.00 207 GLU A N 1
ATOM 1702 C CA . GLU A 1 207 ? 27.693 1.969 -13.120 1.00 95.00 207 GLU A CA 1
ATOM 1703 C C . GLU A 1 207 ? 28.783 2.248 -12.081 1.00 95.00 207 GLU A C 1
ATOM 1705 O O . GLU A 1 207 ? 29.874 1.698 -12.186 1.00 95.00 207 GLU A O 1
ATOM 1710 N N . MET A 1 208 ? 28.489 3.038 -11.045 1.00 94.06 208 MET A N 1
ATOM 1711 C CA . MET A 1 208 ? 29.429 3.283 -9.948 1.00 94.06 208 MET A CA 1
ATOM 1712 C C . MET A 1 208 ? 29.775 1.992 -9.206 1.00 94.06 208 MET A C 1
ATOM 1714 O O . MET A 1 208 ? 30.953 1.685 -9.053 1.00 94.06 208 MET A O 1
ATOM 1718 N N . ARG A 1 209 ? 28.767 1.185 -8.844 1.00 93.12 209 ARG A N 1
ATOM 1719 C CA . ARG A 1 209 ? 28.998 -0.133 -8.230 1.00 93.12 209 ARG A CA 1
ATOM 1720 C C . ARG A 1 209 ? 29.772 -1.072 -9.147 1.00 93.12 209 ARG A C 1
ATOM 1722 O O . ARG A 1 209 ? 30.602 -1.833 -8.667 1.00 93.12 209 ARG A O 1
ATOM 1729 N N . ALA A 1 210 ? 29.513 -1.024 -10.454 1.00 87.06 210 ALA A N 1
ATOM 1730 C CA . ALA A 1 210 ? 30.281 -1.792 -11.418 1.00 87.06 210 ALA A CA 1
ATOM 1731 C C . ALA A 1 210 ? 31.745 -1.348 -11.390 1.00 87.06 210 ALA A C 1
ATOM 1733 O O . ALA A 1 210 ? 32.596 -2.196 -11.187 1.00 87.06 210 ALA A O 1
ATOM 1734 N N . ARG A 1 211 ? 32.041 -0.047 -11.508 1.00 90.56 211 ARG A N 1
ATOM 1735 C CA . ARG A 1 211 ? 33.414 0.491 -11.469 1.00 90.56 211 ARG A CA 1
ATOM 1736 C C . ARG A 1 211 ? 34.157 0.140 -10.181 1.00 90.56 211 ARG A C 1
ATOM 1738 O O . ARG A 1 211 ? 35.311 -0.260 -10.261 1.00 90.56 211 ARG A O 1
ATOM 1745 N N . GLU A 1 212 ? 33.505 0.257 -9.025 1.00 92.12 212 GLU A N 1
ATOM 1746 C CA . GLU A 1 212 ? 34.064 -0.167 -7.732 1.00 92.12 212 GLU A CA 1
ATOM 1747 C C . GLU A 1 212 ? 34.421 -1.656 -7.754 1.00 92.12 212 GLU A C 1
ATOM 1749 O O . GLU A 1 212 ? 35.555 -2.022 -7.456 1.00 92.12 212 GLU A O 1
ATOM 1754 N N . TYR A 1 213 ? 33.498 -2.501 -8.222 1.00 87.25 213 TYR A N 1
ATOM 1755 C CA . TYR A 1 213 ? 33.746 -3.930 -8.397 1.00 87.25 213 TYR A CA 1
ATOM 1756 C C . TYR A 1 213 ? 34.892 -4.208 -9.385 1.00 87.25 213 TYR A C 1
ATOM 1758 O O . TYR A 1 213 ? 35.694 -5.108 -9.155 1.00 87.25 213 TYR A O 1
ATOM 1766 N N . GLN A 1 214 ? 35.013 -3.426 -10.466 1.00 85.06 214 GLN A N 1
ATOM 1767 C CA . GLN A 1 214 ? 36.127 -3.558 -11.413 1.00 85.06 214 GLN A CA 1
ATOM 1768 C C . GLN A 1 214 ? 37.474 -3.182 -10.796 1.00 85.06 214 GLN A C 1
ATOM 1770 O O . GLN A 1 214 ? 38.475 -3.828 -11.094 1.00 85.06 214 GLN A O 1
ATOM 1775 N N . ALA A 1 215 ? 37.504 -2.152 -9.952 1.00 89.94 215 ALA A N 1
ATOM 1776 C CA . ALA A 1 215 ? 38.716 -1.718 -9.269 1.00 89.94 215 ALA A CA 1
ATOM 1777 C C . ALA A 1 215 ? 39.163 -2.722 -8.193 1.00 89.94 215 ALA A C 1
ATOM 1779 O O . ALA A 1 215 ? 40.359 -2.949 -8.034 1.00 89.94 215 ALA A O 1
ATOM 1780 N N . GLU A 1 216 ? 38.212 -3.331 -7.479 1.00 92.56 216 GLU A N 1
ATOM 1781 C CA . GLU A 1 216 ? 38.478 -4.339 -6.445 1.00 92.56 216 GLU A CA 1
A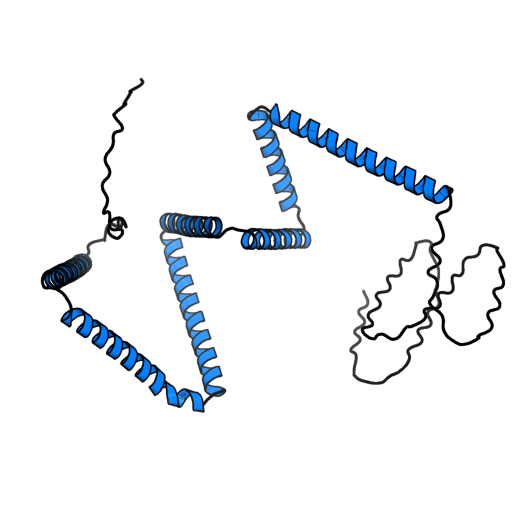TOM 1782 C C . GLU A 1 216 ? 38.892 -5.693 -7.050 1.00 92.56 216 GLU A C 1
ATOM 1784 O O . GLU A 1 216 ? 39.767 -6.373 -6.516 1.00 92.56 216 GLU A O 1
ATOM 1789 N N . TYR A 1 217 ? 38.322 -6.059 -8.206 1.00 87.19 217 TYR A N 1
ATOM 1790 C CA . TYR A 1 217 ? 38.552 -7.347 -8.869 1.00 87.19 217 TYR A CA 1
ATOM 1791 C C . TYR A 1 217 ? 39.001 -7.195 -10.337 1.00 87.19 217 TYR A C 1
ATOM 1793 O O . TYR A 1 217 ? 38.325 -7.692 -11.246 1.00 87.19 217 TYR A O 1
ATOM 1801 N N . PRO A 1 218 ? 40.166 -6.576 -10.611 1.00 77.12 218 PRO A N 1
ATOM 1802 C CA . PRO A 1 218 ? 40.608 -6.278 -11.977 1.00 77.12 218 PRO A CA 1
ATOM 1803 C C . PRO A 1 218 ? 40.807 -7.535 -12.842 1.00 77.12 218 PRO A C 1
ATOM 1805 O O . PRO A 1 218 ? 40.584 -7.496 -14.051 1.00 77.12 218 PRO A O 1
ATOM 1808 N N . ASN A 1 219 ? 41.147 -8.675 -12.227 1.00 77.88 219 ASN A N 1
ATOM 1809 C CA . ASN A 1 219 ? 41.367 -9.946 -12.929 1.00 77.88 219 ASN A CA 1
ATOM 1810 C C . ASN A 1 219 ? 40.084 -10.767 -13.158 1.00 77.88 219 ASN A C 1
ATOM 1812 O O . ASN A 1 219 ? 40.087 -11.658 -13.999 1.00 77.88 219 ASN A O 1
ATOM 1816 N N . VAL A 1 220 ? 38.976 -10.467 -12.467 1.00 64.81 220 VAL A N 1
ATOM 1817 C CA . VAL A 1 220 ? 37.695 -11.189 -12.638 1.00 64.81 220 VAL A CA 1
ATOM 1818 C C . VAL A 1 220 ? 36.964 -10.740 -13.916 1.00 64.81 220 VAL A C 1
ATOM 1820 O O . VAL A 1 220 ? 36.090 -11.434 -14.424 1.00 64.81 220 VAL A O 1
ATOM 1823 N N . LEU A 1 221 ? 37.349 -9.599 -14.498 1.00 52.44 221 LEU A N 1
ATOM 1824 C CA . LEU A 1 221 ? 36.714 -9.028 -15.694 1.00 52.44 221 LEU A CA 1
ATOM 1825 C C . LEU A 1 221 ? 37.347 -9.422 -17.030 1.00 52.44 221 LEU A C 1
ATOM 1827 O O . LEU A 1 221 ? 36.769 -9.102 -18.071 1.00 52.44 221 LEU A O 1
ATOM 1831 N N . GLN A 1 222 ? 38.458 -10.168 -17.043 1.00 55.59 222 GLN A N 1
ATOM 1832 C CA . GLN A 1 222 ? 38.892 -10.842 -18.278 1.00 55.59 222 GLN A CA 1
ATOM 1833 C C . GLN A 1 222 ? 37.861 -11.890 -18.752 1.00 55.59 222 GLN A C 1
ATOM 1835 O O . GLN A 1 222 ? 37.808 -12.197 -19.943 1.00 55.59 222 GLN A O 1
ATOM 1840 N N . ASP A 1 223 ? 36.943 -12.301 -17.868 1.00 55.22 223 ASP A N 1
ATOM 1841 C CA . ASP A 1 223 ? 35.844 -13.234 -18.132 1.00 55.22 223 ASP A CA 1
ATOM 1842 C C . ASP A 1 223 ? 34.502 -12.555 -18.501 1.00 55.22 223 ASP A C 1
ATOM 1844 O O . ASP A 1 223 ? 33.453 -13.197 -18.512 1.00 55.22 223 ASP A O 1
ATOM 1848 N N . ILE A 1 224 ? 34.458 -11.270 -18.891 1.00 58.16 224 ILE A N 1
ATOM 1849 C CA . ILE A 1 224 ? 33.240 -10.737 -19.560 1.00 58.16 224 ILE A CA 1
ATOM 1850 C C . ILE A 1 224 ? 32.996 -11.474 -20.895 1.00 58.16 224 ILE A C 1
ATOM 1852 O O . ILE A 1 224 ? 31.852 -11.637 -21.339 1.00 58.16 224 ILE A O 1
ATOM 1856 N N . SER A 1 225 ? 34.071 -11.971 -21.518 1.00 59.09 225 SER A N 1
ATOM 1857 C CA . SER A 1 225 ? 34.021 -12.929 -22.628 1.00 59.09 225 SER A CA 1
ATOM 1858 C C . SER A 1 225 ? 33.222 -14.179 -22.246 1.00 59.09 225 SER A C 1
ATOM 1860 O O . SER A 1 225 ? 32.370 -14.596 -23.026 1.00 59.09 225 SER A O 1
ATOM 1862 N N . PHE A 1 226 ? 33.388 -14.690 -21.024 1.00 61.00 226 PHE A N 1
ATOM 1863 C CA . PHE A 1 226 ? 32.683 -15.856 -20.503 1.00 61.00 226 PHE A CA 1
ATOM 1864 C C . PHE A 1 226 ? 31.182 -15.607 -20.335 1.00 61.00 226 PHE A C 1
ATOM 1866 O O . PHE A 1 226 ? 30.378 -16.463 -20.690 1.00 61.00 226 PHE A O 1
ATOM 1873 N N . ASP A 1 227 ? 30.752 -14.428 -19.875 1.00 71.38 227 ASP A N 1
ATOM 1874 C CA . ASP A 1 227 ? 29.318 -14.106 -19.801 1.00 71.38 227 ASP A CA 1
ATOM 1875 C C . ASP A 1 227 ? 28.690 -13.896 -21.188 1.00 71.38 227 ASP A C 1
ATOM 1877 O O . ASP A 1 227 ? 27.549 -14.309 -21.437 1.00 71.38 227 ASP A O 1
ATOM 1881 N N . ALA A 1 228 ? 29.433 -13.301 -22.126 1.00 77.19 228 ALA A N 1
ATOM 1882 C CA . ALA A 1 228 ? 29.007 -13.185 -23.518 1.00 77.19 228 ALA A CA 1
ATOM 1883 C C . ALA A 1 228 ? 28.939 -14.558 -24.210 1.00 77.19 228 ALA A C 1
ATOM 1885 O O . ALA A 1 228 ? 27.984 -14.823 -24.949 1.00 77.19 228 ALA A O 1
ATOM 1886 N N . GLU A 1 229 ? 29.899 -15.444 -23.952 1.00 80.94 229 GLU A N 1
ATOM 1887 C CA . GLU A 1 229 ? 29.923 -16.828 -24.424 1.00 80.94 229 GLU A CA 1
ATOM 1888 C C . GLU A 1 229 ? 28.805 -17.644 -23.797 1.00 80.94 229 GLU A C 1
ATOM 1890 O O . GLU A 1 229 ? 27.994 -18.199 -24.527 1.00 80.94 229 GLU A O 1
ATOM 1895 N N . ARG A 1 230 ? 28.620 -17.592 -22.480 1.00 83.44 230 ARG A N 1
ATOM 1896 C CA . ARG A 1 230 ? 27.493 -18.217 -21.779 1.00 83.44 230 ARG A CA 1
ATOM 1897 C C . ARG A 1 230 ? 26.149 -17.700 -22.294 1.00 83.44 230 ARG A C 1
ATOM 1899 O O . ARG A 1 230 ? 25.182 -18.458 -22.398 1.00 83.44 230 ARG A O 1
ATOM 1906 N N . ALA A 1 231 ? 26.043 -16.421 -22.660 1.00 85.94 231 ALA A N 1
ATOM 1907 C CA . ALA A 1 231 ? 24.855 -15.889 -23.324 1.00 85.94 231 ALA A CA 1
ATOM 1908 C C . ALA A 1 231 ? 24.681 -16.453 -24.748 1.00 85.94 231 ALA A C 1
ATOM 1910 O O . ALA A 1 231 ? 23.551 -16.773 -25.135 1.00 85.94 231 ALA A O 1
ATOM 1911 N N . ARG A 1 232 ? 25.763 -16.604 -25.525 1.00 88.94 232 ARG A N 1
ATOM 1912 C CA . ARG A 1 232 ? 25.749 -17.265 -26.845 1.00 88.94 232 ARG A CA 1
ATOM 1913 C C . ARG A 1 232 ? 25.372 -18.741 -26.723 1.00 88.94 232 ARG A C 1
ATOM 1915 O O . ARG A 1 232 ? 24.482 -19.174 -27.447 1.00 88.94 232 ARG A O 1
ATOM 1922 N N . GLU A 1 233 ? 25.933 -19.471 -25.767 1.00 91.75 233 GLU A N 1
ATOM 1923 C CA . GLU A 1 233 ? 25.611 -20.863 -25.449 1.00 91.75 233 GLU A CA 1
ATOM 1924 C C . GLU A 1 233 ? 24.152 -21.021 -25.032 1.00 91.75 233 GLU A C 1
ATOM 1926 O O . GLU A 1 233 ? 23.447 -21.873 -25.563 1.00 91.75 233 GLU A O 1
ATOM 1931 N N . ARG A 1 234 ? 23.633 -20.156 -24.149 1.00 91.06 234 ARG A N 1
ATOM 1932 C CA . ARG A 1 234 ? 22.208 -20.173 -23.769 1.00 91.06 234 ARG A CA 1
ATOM 1933 C C . ARG A 1 234 ? 21.296 -19.948 -24.974 1.00 91.06 234 ARG A C 1
ATOM 1935 O O . ARG A 1 234 ? 20.264 -20.613 -25.085 1.00 91.06 234 ARG A O 1
ATOM 1942 N N . ARG A 1 235 ? 21.664 -19.039 -25.886 1.00 92.44 235 ARG A N 1
ATOM 1943 C CA . ARG A 1 235 ? 20.934 -18.825 -27.149 1.00 92.44 235 ARG A CA 1
ATOM 1944 C C . ARG A 1 235 ? 21.045 -20.042 -28.070 1.00 92.44 235 ARG A C 1
ATOM 1946 O O . ARG A 1 235 ? 20.026 -20.456 -28.619 1.00 92.44 235 ARG A O 1
ATOM 1953 N N . ALA A 1 236 ? 22.230 -20.640 -28.195 1.00 93.00 236 ALA A N 1
ATOM 1954 C CA . ALA A 1 236 ? 22.479 -21.828 -29.008 1.00 93.00 236 ALA A CA 1
ATOM 1955 C C . ALA A 1 236 ? 21.698 -23.044 -28.486 1.00 93.00 236 ALA A C 1
ATOM 1957 O O . ALA A 1 236 ? 20.934 -23.641 -29.238 1.00 93.00 236 ALA A O 1
ATOM 1958 N N . ALA A 1 237 ? 21.766 -23.336 -27.187 1.00 93.00 237 ALA A N 1
ATOM 1959 C CA . ALA A 1 237 ? 20.993 -24.386 -26.524 1.00 93.00 237 ALA A CA 1
ATOM 1960 C C . ALA A 1 237 ? 19.478 -24.121 -26.580 1.00 93.00 237 ALA A C 1
ATOM 1962 O O . ALA A 1 237 ? 18.667 -25.046 -26.639 1.00 93.00 237 ALA A O 1
ATOM 1963 N N . GLY A 1 238 ? 19.054 -22.853 -26.553 1.00 94.88 238 GLY A N 1
ATOM 1964 C CA . GLY A 1 238 ? 17.662 -22.471 -26.800 1.00 94.88 238 GLY A CA 1
ATOM 1965 C C . GLY A 1 238 ? 17.217 -22.801 -28.227 1.00 94.88 238 GLY A C 1
ATOM 1966 O O . GLY A 1 238 ? 16.162 -23.408 -28.423 1.00 94.88 238 GLY A O 1
ATOM 1967 N N . ALA A 1 239 ? 18.038 -22.454 -29.219 1.00 94.00 239 ALA A N 1
ATOM 1968 C CA . ALA A 1 239 ? 17.788 -22.762 -30.624 1.00 94.00 239 ALA A CA 1
ATOM 1969 C C . ALA A 1 239 ? 17.806 -24.274 -30.896 1.00 94.00 239 ALA A C 1
ATOM 1971 O O . ALA A 1 239 ? 16.966 -24.775 -31.640 1.00 94.00 239 ALA A O 1
ATOM 1972 N N . GLU A 1 240 ? 18.715 -25.009 -30.264 1.00 94.88 240 GLU A N 1
ATOM 1973 C CA . GLU A 1 240 ? 18.848 -26.456 -30.407 1.00 94.88 240 GLU A CA 1
ATOM 1974 C C . GLU A 1 240 ? 17.656 -27.200 -29.788 1.00 94.88 240 GLU A C 1
ATOM 1976 O O . GLU A 1 240 ? 17.029 -28.022 -30.457 1.00 94.88 240 GLU A O 1
ATOM 1981 N N . ARG A 1 241 ? 17.223 -26.814 -28.579 1.00 95.44 241 ARG A N 1
ATOM 1982 C CA . ARG A 1 241 ? 15.966 -27.307 -27.986 1.00 95.44 241 ARG A CA 1
ATOM 1983 C C . ARG A 1 241 ? 14.758 -27.011 -28.867 1.00 95.44 241 ARG A C 1
ATOM 1985 O O . ARG A 1 241 ? 13.882 -27.862 -29.004 1.00 95.44 241 ARG A O 1
ATOM 1992 N N . ALA A 1 242 ? 14.708 -25.828 -29.481 1.00 92.44 242 ALA A N 1
ATOM 1993 C CA . ALA A 1 242 ? 13.652 -25.504 -30.430 1.00 92.44 242 ALA A CA 1
ATOM 1994 C C . ALA A 1 242 ? 13.696 -26.438 -31.647 1.00 92.44 242 ALA A C 1
ATOM 1996 O O . ALA A 1 242 ? 12.653 -26.976 -31.998 1.00 92.44 242 ALA A O 1
ATOM 1997 N N . ARG A 1 243 ? 14.875 -26.686 -32.244 1.00 95.44 243 ARG A N 1
ATOM 1998 C CA . ARG A 1 243 ? 15.054 -27.629 -33.367 1.00 95.44 243 ARG A CA 1
ATOM 1999 C C . ARG A 1 243 ? 14.599 -29.042 -33.010 1.00 95.44 243 ARG A C 1
ATOM 2001 O O . ARG A 1 243 ? 13.814 -29.602 -33.765 1.00 95.44 243 ARG A O 1
ATOM 2008 N N . ARG A 1 244 ? 15.014 -29.575 -31.853 1.00 95.50 244 ARG A N 1
ATOM 2009 C CA . ARG A 1 244 ? 14.592 -30.906 -31.379 1.00 95.50 244 ARG A CA 1
ATOM 2010 C C . ARG A 1 244 ? 13.072 -31.006 -31.254 1.00 95.50 244 ARG A C 1
ATOM 2012 O O . ARG A 1 244 ? 12.491 -31.937 -31.788 1.00 95.50 244 ARG A O 1
ATOM 2019 N N . ARG A 1 245 ? 12.420 -29.998 -30.656 1.00 94.19 245 ARG A N 1
ATOM 2020 C CA . ARG A 1 245 ? 10.948 -29.939 -30.589 1.00 94.19 245 ARG A CA 1
ATOM 2021 C C . ARG A 1 245 ? 10.295 -29.930 -31.972 1.00 94.19 245 ARG A C 1
ATOM 2023 O O . ARG A 1 245 ? 9.271 -30.568 -32.141 1.00 94.19 245 ARG A O 1
ATOM 2030 N N . ARG A 1 246 ? 10.877 -29.237 -32.964 1.00 94.81 246 ARG A N 1
ATOM 2031 C CA . ARG A 1 246 ? 10.340 -29.251 -34.342 1.00 94.81 246 ARG A CA 1
ATOM 2032 C C . ARG A 1 246 ? 10.520 -30.602 -35.028 1.00 94.81 246 ARG A C 1
ATOM 2034 O O . ARG A 1 246 ? 9.716 -30.929 -35.885 1.00 94.81 246 ARG A O 1
ATOM 2041 N N . ALA A 1 247 ? 11.583 -31.334 -34.701 1.00 94.81 247 ALA A N 1
ATOM 2042 C CA . ALA A 1 247 ? 11.860 -32.639 -35.292 1.00 94.81 247 ALA A CA 1
ATOM 2043 C C . ALA A 1 247 ? 10.895 -33.722 -34.784 1.00 94.81 247 ALA A C 1
ATOM 2045 O O . ALA A 1 247 ? 10.620 -34.670 -35.507 1.00 94.81 247 ALA A O 1
ATOM 2046 N N . THR A 1 248 ? 10.378 -33.567 -33.562 1.00 96.75 248 THR A N 1
ATOM 2047 C CA . THR A 1 248 ? 9.423 -34.499 -32.944 1.00 96.75 248 THR A CA 1
ATOM 2048 C C . THR A 1 248 ? 7.967 -34.040 -33.038 1.00 96.75 248 THR A C 1
ATOM 2050 O O . THR A 1 248 ? 7.098 -34.703 -32.488 1.00 96.75 248 THR A O 1
ATOM 2053 N N . GLU A 1 249 ? 7.694 -32.887 -33.654 1.00 96.06 249 GLU A N 1
ATOM 2054 C CA . GLU A 1 249 ? 6.327 -32.381 -33.818 1.00 96.06 249 GLU A CA 1
ATOM 2055 C C . GLU A 1 249 ? 5.546 -33.260 -34.795 1.00 96.06 249 GLU A C 1
ATOM 2057 O O . GLU A 1 249 ? 6.031 -33.614 -35.873 1.00 96.06 249 GLU A O 1
ATOM 2062 N N . THR A 1 250 ? 4.297 -33.543 -34.445 1.00 97.50 250 THR A N 1
ATOM 2063 C CA . THR A 1 250 ? 3.340 -34.151 -35.372 1.00 97.50 250 THR A CA 1
ATOM 2064 C C . THR A 1 250 ? 2.940 -33.159 -36.474 1.00 97.50 250 THR A C 1
ATOM 2066 O O . THR A 1 250 ? 3.101 -31.939 -36.344 1.00 97.50 250 THR A O 1
ATOM 2069 N N . HIS A 1 251 ? 2.389 -33.661 -37.583 1.00 96.75 251 HIS A N 1
ATOM 2070 C CA . HIS A 1 251 ? 1.956 -32.807 -38.697 1.00 96.75 251 HIS A CA 1
ATOM 2071 C C . HIS A 1 251 ? 0.899 -31.768 -38.273 1.00 96.75 251 HIS A C 1
ATOM 2073 O O . HIS A 1 251 ? 0.966 -30.604 -38.677 1.00 96.75 251 HIS A O 1
ATOM 2079 N N . GLU A 1 252 ? -0.032 -32.158 -37.401 1.00 96.50 252 GLU A N 1
ATOM 2080 C CA . GLU A 1 252 ? -1.064 -31.266 -36.865 1.00 96.50 252 GLU A CA 1
ATOM 2081 C C . GLU A 1 252 ? -0.475 -30.160 -35.979 1.00 96.50 252 GLU A C 1
ATOM 2083 O O . GLU A 1 252 ? -0.827 -28.985 -36.123 1.00 96.50 252 GLU A O 1
ATOM 2088 N N . GLU A 1 253 ? 0.468 -30.492 -35.091 1.00 95.50 253 GLU A N 1
ATOM 2089 C CA . GLU A 1 253 ? 1.175 -29.505 -34.266 1.00 95.50 253 GLU A CA 1
ATOM 2090 C C . GLU A 1 253 ? 1.977 -28.516 -35.122 1.00 95.50 253 GLU A C 1
ATOM 2092 O O . GLU A 1 253 ? 1.971 -27.307 -34.852 1.00 95.50 253 GLU A O 1
ATOM 2097 N N . TYR A 1 254 ? 2.617 -29.006 -36.188 1.00 96.06 254 TYR A N 1
ATOM 2098 C CA . TYR A 1 254 ? 3.340 -28.179 -37.148 1.00 96.06 254 TYR A CA 1
ATOM 2099 C C . TYR A 1 254 ? 2.415 -27.155 -37.829 1.00 96.06 254 TYR A C 1
ATOM 2101 O O . TYR A 1 254 ? 2.727 -25.954 -37.836 1.00 96.06 254 TYR A O 1
ATOM 2109 N N . GLU A 1 255 ? 1.269 -27.589 -38.364 1.00 96.56 255 GLU A N 1
ATOM 2110 C CA . GLU A 1 255 ? 0.306 -26.696 -39.023 1.00 96.56 255 GLU A CA 1
ATOM 2111 C C . GLU A 1 255 ? -0.341 -25.722 -38.024 1.00 96.56 255 GLU A C 1
ATOM 2113 O O . GLU A 1 255 ? -0.462 -24.525 -38.312 1.00 96.56 255 GLU A O 1
ATOM 2118 N N . ASN A 1 256 ? -0.631 -26.163 -36.796 1.00 95.94 256 ASN A N 1
ATOM 2119 C CA . ASN A 1 256 ? -1.112 -25.294 -35.720 1.00 95.94 256 ASN A CA 1
ATOM 2120 C C . ASN A 1 256 ? -0.094 -24.208 -35.338 1.00 95.94 256 ASN A C 1
ATOM 2122 O O . ASN A 1 256 ? -0.452 -23.030 -35.208 1.00 95.94 256 ASN A O 1
ATOM 2126 N N . ARG A 1 257 ? 1.192 -24.554 -35.193 1.00 95.75 257 ARG A N 1
ATOM 2127 C CA . ARG A 1 257 ? 2.256 -23.570 -34.933 1.00 95.75 257 ARG A CA 1
ATOM 2128 C C . ARG A 1 257 ? 2.391 -22.583 -36.090 1.00 95.75 257 ARG A C 1
ATOM 2130 O O . ARG A 1 257 ? 2.473 -21.378 -35.861 1.00 95.75 257 ARG A O 1
ATOM 2137 N N . LYS A 1 258 ? 2.384 -23.070 -37.331 1.00 96.88 258 LYS A N 1
ATOM 2138 C CA . LYS A 1 258 ? 2.470 -22.247 -38.547 1.00 96.88 258 LYS A CA 1
ATOM 2139 C C . LYS A 1 258 ? 1.280 -21.291 -38.669 1.00 96.88 258 LYS A C 1
ATOM 2141 O O . LYS A 1 258 ? 1.474 -20.125 -39.020 1.00 96.88 258 LYS A O 1
ATOM 2146 N N . LYS A 1 259 ? 0.070 -21.737 -38.314 1.00 96.88 259 LYS A N 1
ATOM 2147 C CA . LYS A 1 259 ? -1.134 -20.896 -38.210 1.00 96.88 259 LYS A CA 1
ATOM 2148 C C . LYS A 1 259 ? -0.956 -19.799 -37.155 1.00 96.88 259 LYS A C 1
ATOM 2150 O O . LYS A 1 259 ? -1.155 -18.629 -37.480 1.00 96.88 259 LYS A O 1
ATOM 2155 N N . LYS A 1 260 ? -0.482 -20.143 -35.948 1.00 95.06 260 LYS A N 1
ATOM 2156 C CA . LYS A 1 260 ? -0.179 -19.172 -34.874 1.00 95.06 260 LYS A CA 1
ATOM 2157 C C . LYS A 1 260 ? 0.883 -18.148 -35.292 1.00 95.06 260 LYS A C 1
ATOM 2159 O O . LYS A 1 260 ? 0.725 -16.961 -35.019 1.00 95.06 260 LYS A O 1
ATOM 2164 N N . ASP A 1 261 ? 1.940 -18.568 -35.983 1.00 94.94 261 ASP A N 1
ATOM 2165 C CA . ASP A 1 261 ? 2.987 -17.661 -36.470 1.00 94.94 261 ASP A CA 1
ATOM 2166 C C . ASP A 1 261 ? 2.484 -16.726 -37.578 1.00 94.94 261 ASP A C 1
ATOM 2168 O O . ASP A 1 261 ? 2.801 -15.534 -37.568 1.00 94.94 261 ASP A O 1
ATOM 2172 N N . ARG A 1 262 ? 1.662 -17.227 -38.512 1.00 96.69 262 ARG A N 1
ATOM 2173 C CA . ARG A 1 262 ? 0.985 -16.389 -39.518 1.00 96.69 262 ARG A CA 1
ATOM 2174 C C . ARG A 1 262 ? 0.083 -15.355 -38.852 1.00 96.69 262 ARG A C 1
ATOM 2176 O O . ARG A 1 262 ? 0.118 -14.192 -39.239 1.00 96.69 262 ARG A O 1
ATOM 2183 N N . GLU A 1 263 ? -0.676 -15.754 -37.838 1.00 95.75 263 GLU A N 1
ATOM 2184 C CA . GLU A 1 263 ? -1.542 -14.849 -37.084 1.00 95.75 263 GLU A CA 1
ATOM 2185 C C . GLU A 1 263 ? -0.735 -13.787 -36.323 1.00 95.75 263 GLU A C 1
ATOM 2187 O O . GLU A 1 263 ? -1.048 -12.602 -36.410 1.00 95.75 263 GLU A O 1
ATOM 2192 N N . ARG A 1 264 ? 0.362 -14.168 -35.651 1.00 94.00 264 ARG A N 1
ATOM 2193 C CA . ARG A 1 264 ? 1.276 -13.215 -34.995 1.00 94.00 264 ARG A CA 1
ATOM 2194 C C . ARG A 1 264 ? 1.860 -12.210 -35.983 1.00 94.00 264 ARG A C 1
ATOM 2196 O O . ARG A 1 264 ? 1.889 -11.019 -35.681 1.00 94.00 264 ARG A O 1
ATOM 2203 N N . LYS A 1 265 ? 2.298 -12.670 -37.162 1.00 96.75 265 LYS A N 1
ATOM 2204 C CA . LYS A 1 265 ? 2.802 -11.793 -38.230 1.00 96.75 265 LYS A CA 1
ATOM 2205 C C . LYS A 1 265 ? 1.715 -10.852 -38.744 1.00 96.75 265 LYS A C 1
ATOM 2207 O O . LYS A 1 265 ? 1.983 -9.662 -38.852 1.00 96.75 265 LYS A O 1
ATOM 2212 N N . ARG A 1 266 ? 0.494 -11.349 -38.985 1.00 96.12 266 ARG A N 1
ATOM 2213 C CA . ARG A 1 266 ? -0.661 -10.516 -39.369 1.00 96.12 266 ARG A CA 1
ATOM 2214 C C . ARG A 1 266 ? -0.940 -9.435 -38.327 1.00 96.12 266 ARG A C 1
ATOM 2216 O O . ARG A 1 266 ? -0.911 -8.264 -38.678 1.00 96.12 266 ARG A O 1
ATOM 2223 N N . ARG A 1 267 ? -1.067 -9.805 -37.047 1.00 93.56 267 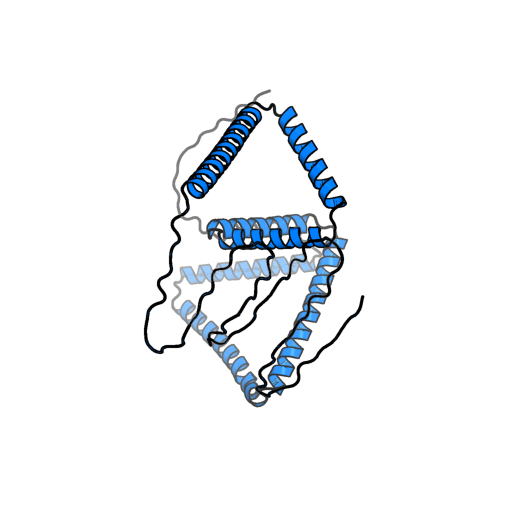ARG A N 1
ATOM 2224 C CA . ARG A 1 267 ? -1.276 -8.855 -35.939 1.00 93.56 267 ARG A CA 1
ATOM 2225 C C . ARG A 1 267 ? -0.156 -7.819 -35.839 1.00 93.56 267 ARG A C 1
ATOM 2227 O O . ARG A 1 267 ? -0.420 -6.649 -35.583 1.00 93.56 267 ARG A O 1
ATOM 2234 N N . TYR A 1 268 ? 1.099 -8.227 -36.037 1.00 94.94 268 TYR A N 1
ATOM 2235 C CA . TYR A 1 268 ? 2.231 -7.299 -36.041 1.00 94.94 268 TYR A CA 1
ATOM 2236 C C . TYR A 1 268 ? 2.169 -6.328 -37.228 1.00 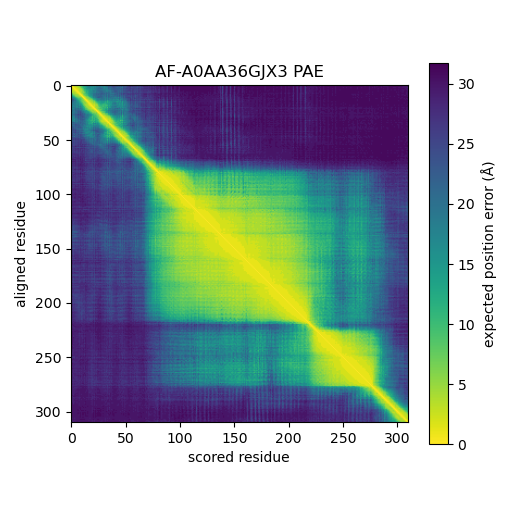94.94 268 TYR A C 1
ATOM 2238 O O . TYR A 1 268 ? 2.379 -5.131 -37.049 1.00 94.94 268 TYR A O 1
ATOM 2246 N N . SER A 1 269 ? 1.838 -6.814 -38.428 1.00 94.44 269 SER A N 1
ATOM 2247 C CA . SER A 1 269 ? 1.640 -5.975 -39.614 1.00 94.44 269 SER A CA 1
ATOM 2248 C C . SER A 1 269 ? 0.457 -5.020 -39.461 1.00 94.44 269 SER A C 1
ATOM 2250 O O . SER A 1 269 ? 0.574 -3.859 -39.836 1.00 94.44 269 SER A O 1
ATOM 2252 N N . GLU A 1 270 ? -0.653 -5.469 -38.879 1.00 92.19 270 GLU A N 1
ATOM 2253 C CA . GLU A 1 270 ? -1.813 -4.631 -38.556 1.00 92.19 270 GLU A CA 1
ATOM 2254 C C . GLU A 1 270 ? -1.451 -3.552 -37.535 1.00 92.19 270 GLU A C 1
ATOM 2256 O O . GLU A 1 270 ? -1.735 -2.382 -37.766 1.00 92.19 270 GLU A O 1
ATOM 2261 N N . MET A 1 271 ? -0.743 -3.911 -36.458 1.00 89.69 271 MET A N 1
ATOM 2262 C CA . MET A 1 271 ? -0.256 -2.951 -35.461 1.00 89.69 271 MET A CA 1
ATOM 2263 C C . MET A 1 271 ? 0.690 -1.919 -36.078 1.00 89.69 271 MET A C 1
ATOM 2265 O O . MET A 1 271 ? 0.610 -0.731 -35.761 1.00 89.69 271 MET A O 1
ATOM 2269 N N . LYS A 1 272 ? 1.577 -2.361 -36.974 1.00 92.19 272 LYS A N 1
ATOM 2270 C CA . LYS A 1 272 ? 2.497 -1.482 -37.694 1.00 92.19 272 LYS A CA 1
ATOM 2271 C C . LYS A 1 272 ? 1.740 -0.522 -38.621 1.00 92.19 272 LYS A C 1
ATOM 2273 O O . LYS A 1 272 ? 1.960 0.679 -38.520 1.00 92.19 272 LYS A O 1
ATOM 2278 N N . ARG A 1 273 ? 0.789 -1.021 -39.423 1.00 91.12 273 ARG A N 1
ATOM 2279 C CA . ARG A 1 273 ? -0.079 -0.197 -40.289 1.00 91.12 273 ARG A CA 1
ATOM 2280 C C . ARG A 1 273 ? -0.934 0.785 -39.491 1.00 91.12 273 ARG A C 1
ATOM 2282 O O . ARG A 1 273 ? -1.050 1.939 -39.876 1.00 91.12 273 ARG A O 1
ATOM 2289 N N . ALA A 1 274 ? -1.500 0.359 -38.363 1.00 82.88 274 ALA A N 1
ATOM 2290 C CA . ALA A 1 274 ? -2.276 1.230 -37.483 1.00 82.88 274 ALA A CA 1
ATOM 2291 C C . ALA A 1 274 ? -1.421 2.376 -36.919 1.00 82.88 274 ALA A C 1
ATOM 2293 O O . ALA A 1 274 ? -1.889 3.509 -36.836 1.00 82.88 274 ALA A O 1
ATOM 2294 N N . ARG A 1 275 ? -0.152 2.100 -36.589 1.00 84.00 275 ARG A N 1
ATOM 2295 C CA . ARG A 1 275 ? 0.808 3.121 -36.150 1.00 84.00 275 ARG A CA 1
ATOM 2296 C C . ARG A 1 275 ? 1.205 4.082 -37.276 1.0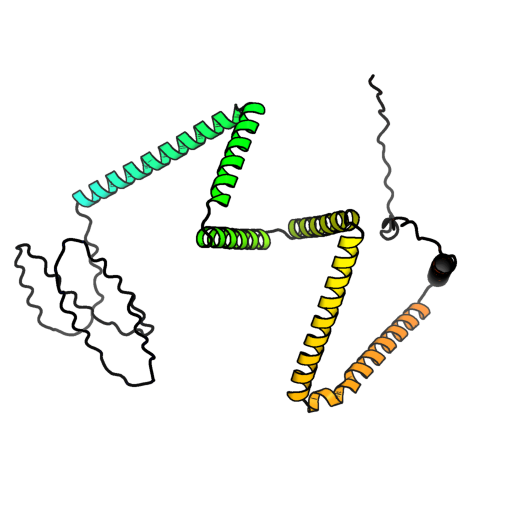0 84.00 275 ARG A C 1
ATOM 2298 O O . ARG A 1 275 ? 1.372 5.265 -37.006 1.00 84.00 275 ARG A O 1
ATOM 2305 N N . GLU A 1 276 ? 1.368 3.580 -38.499 1.00 89.56 276 GLU A N 1
ATOM 2306 C CA . GLU A 1 276 ? 1.727 4.378 -39.684 1.00 89.56 276 GLU A CA 1
ATOM 2307 C C . GLU A 1 276 ? 0.566 5.265 -40.159 1.00 89.56 276 GLU A C 1
ATOM 2309 O O . GLU A 1 276 ? 0.780 6.431 -40.469 1.00 89.56 276 GLU A O 1
ATOM 2314 N N . ASN A 1 277 ? -0.672 4.770 -40.114 1.00 87.75 277 ASN A N 1
ATOM 2315 C CA . ASN A 1 277 ? -1.867 5.501 -40.554 1.00 87.75 277 ASN A CA 1
ATOM 2316 C C . ASN A 1 277 ? -2.379 6.538 -39.536 1.00 87.75 277 ASN A C 1
ATOM 2318 O O . ASN A 1 277 ? -3.538 6.943 -39.601 1.00 87.75 277 ASN A O 1
ATOM 2322 N N . GLY A 1 278 ? -1.566 6.931 -38.548 1.00 74.19 278 GLY A N 1
ATOM 2323 C CA . GLY A 1 278 ? -1.986 7.869 -37.501 1.00 74.19 278 GLY A CA 1
ATOM 2324 C C . GLY A 1 278 ? -3.159 7.361 -36.656 1.00 74.19 278 GLY A C 1
ATOM 2325 O O . GLY A 1 278 ? -3.826 8.150 -35.988 1.00 74.19 278 GLY A O 1
ATOM 2326 N N . GLY A 1 279 ? -3.421 6.049 -36.679 1.00 58.81 279 GLY A N 1
ATOM 2327 C CA . GLY A 1 279 ? -4.484 5.419 -35.920 1.00 58.81 279 GLY A CA 1
ATOM 2328 C C . GLY A 1 279 ? -4.212 5.597 -34.437 1.00 58.81 279 GLY A C 1
ATOM 2329 O O . GLY A 1 279 ? -3.398 4.883 -33.846 1.00 58.81 279 GLY A O 1
ATOM 2330 N N . VAL A 1 280 ? -4.903 6.559 -33.827 1.00 55.59 280 VAL A N 1
ATOM 2331 C CA . VAL A 1 280 ? -5.058 6.634 -32.379 1.00 55.59 280 VAL A CA 1
ATOM 2332 C C . VAL A 1 280 ? -5.662 5.298 -31.975 1.00 55.59 280 VAL A C 1
ATOM 2334 O O . VAL A 1 280 ? -6.839 5.049 -32.217 1.00 55.59 280 VAL A O 1
ATOM 2337 N N . TYR A 1 281 ? -4.830 4.407 -31.434 1.00 54.28 281 TYR A N 1
ATOM 2338 C CA . TYR A 1 281 ? -5.267 3.150 -30.845 1.00 54.28 281 TYR A CA 1
ATOM 2339 C C . TYR A 1 281 ? -6.291 3.508 -29.764 1.00 54.28 281 TYR A C 1
ATOM 2341 O O . TYR A 1 281 ? -5.931 3.824 -28.628 1.00 54.28 281 TYR A O 1
ATOM 2349 N N . GLN A 1 282 ? -7.580 3.492 -30.111 1.00 53.66 282 GLN A N 1
ATOM 2350 C CA . GLN A 1 282 ? -8.615 3.345 -29.107 1.00 53.66 282 GLN A CA 1
ATOM 2351 C C . GLN A 1 282 ? -8.266 2.035 -28.411 1.00 53.66 282 GLN A C 1
ATOM 2353 O O . GLN A 1 282 ? -8.135 1.001 -29.063 1.00 53.66 282 GLN A O 1
ATOM 2358 N N . ASN A 1 283 ? -7.954 2.120 -27.116 1.00 50.94 283 ASN A N 1
ATOM 2359 C CA . ASN A 1 283 ? -7.587 0.980 -26.288 1.00 50.94 283 ASN A CA 1
ATOM 2360 C C . ASN A 1 283 ? -8.711 -0.055 -26.371 1.00 50.94 283 ASN A C 1
ATOM 2362 O O . ASN A 1 283 ? -9.648 -0.003 -25.581 1.00 50.94 283 ASN A O 1
ATOM 2366 N N . ILE A 1 284 ? -8.619 -0.992 -27.312 1.00 53.47 284 ILE A N 1
ATOM 2367 C CA . ILE A 1 284 ? -9.422 -2.203 -27.274 1.00 53.47 284 ILE A CA 1
ATOM 2368 C C . ILE A 1 284 ? -8.903 -2.937 -26.036 1.00 53.47 284 ILE A C 1
ATOM 2370 O O . ILE A 1 284 ? -7.718 -3.2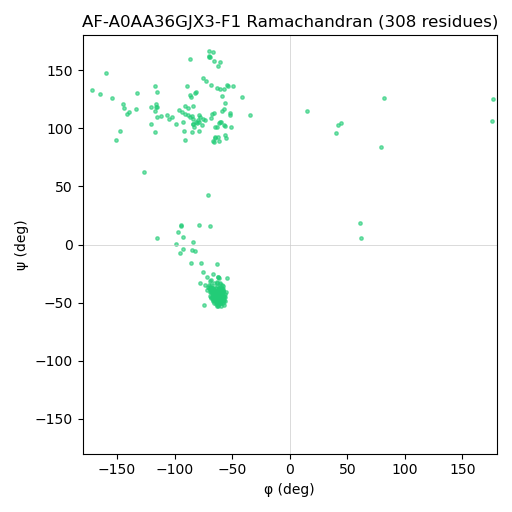96 -26.008 1.00 53.47 284 ILE A O 1
ATOM 2374 N N . PRO A 1 285 ? -9.709 -3.083 -24.970 1.00 50.56 285 PRO A N 1
ATOM 2375 C CA . PRO A 1 285 ? -9.269 -3.792 -23.787 1.00 50.56 285 PRO A CA 1
ATOM 2376 C C . PRO A 1 285 ? -8.837 -5.188 -24.230 1.00 50.56 285 PRO A C 1
ATOM 2378 O O . PRO A 1 285 ? -9.603 -5.928 -24.845 1.00 50.56 285 PRO A O 1
ATOM 2381 N N . LEU A 1 286 ? -7.575 -5.524 -23.959 1.00 51.53 286 LEU A N 1
ATOM 2382 C CA . LEU A 1 286 ? -7.064 -6.880 -24.086 1.00 51.53 286 LEU A CA 1
ATOM 2383 C C . LEU A 1 286 ? -7.873 -7.749 -23.119 1.00 51.53 286 LEU A C 1
ATOM 2385 O O . LEU A 1 286 ? -7.510 -7.888 -21.950 1.00 51.53 286 LEU A O 1
ATOM 2389 N N . ASN A 1 287 ? -8.991 -8.293 -23.597 1.00 45.84 287 ASN A N 1
ATOM 2390 C CA . ASN A 1 287 ? -9.730 -9.329 -22.903 1.00 45.84 287 ASN A CA 1
ATOM 2391 C C . ASN A 1 287 ? -8.772 -10.507 -22.730 1.00 45.84 287 ASN A C 1
ATOM 2393 O O . ASN A 1 287 ? -8.433 -11.222 -23.671 1.00 45.84 287 ASN A O 1
ATOM 2397 N N . ALA A 1 288 ? -8.297 -10.671 -21.499 1.00 50.66 288 ALA A N 1
ATOM 2398 C CA . ALA A 1 288 ? -7.394 -11.727 -21.064 1.00 50.66 288 ALA A CA 1
ATOM 2399 C C . ALA A 1 288 ? -8.062 -13.121 -21.050 1.00 50.66 288 ALA A C 1
ATOM 2401 O O . ALA A 1 288 ? -7.528 -14.045 -20.445 1.00 50.66 288 ALA A O 1
ATOM 2402 N N . SER A 1 289 ? -9.212 -13.291 -21.708 1.00 49.91 289 SER A N 1
ATOM 2403 C CA . SER A 1 289 ? -10.000 -14.525 -21.708 1.00 49.91 289 SER A CA 1
ATOM 2404 C C . SER A 1 289 ? -9.513 -15.593 -22.694 1.00 49.91 289 SER A C 1
ATOM 2406 O O . SER A 1 289 ? -10.021 -16.702 -22.654 1.00 49.91 289 SER A O 1
ATOM 2408 N N . MET A 1 290 ? -8.511 -15.326 -23.543 1.00 50.28 290 MET A N 1
ATOM 2409 C CA . MET A 1 290 ? -8.006 -16.319 -24.515 1.00 50.28 290 MET A CA 1
ATOM 2410 C C . MET A 1 290 ? -6.755 -17.108 -24.072 1.00 50.28 290 MET A C 1
ATOM 2412 O O . MET A 1 290 ? -6.139 -17.780 -24.895 1.00 50.28 290 MET A O 1
ATOM 2416 N N . LEU A 1 291 ? -6.334 -17.029 -22.804 1.00 50.34 291 LEU A N 1
ATOM 2417 C CA . LEU A 1 291 ? -5.127 -17.727 -22.314 1.00 50.34 291 LEU A CA 1
ATOM 2418 C C . LEU A 1 291 ? -5.381 -18.810 -21.256 1.00 50.34 291 LEU A C 1
ATOM 2420 O O . LEU A 1 291 ? -4.423 -19.397 -20.759 1.00 50.34 291 LEU A O 1
ATOM 2424 N N . LEU A 1 292 ? -6.641 -19.122 -20.955 1.00 48.44 292 LEU A N 1
ATOM 2425 C CA . LEU A 1 292 ? -7.007 -20.318 -20.199 1.00 48.44 292 LEU A CA 1
ATOM 2426 C C . LEU A 1 292 ? -7.853 -21.200 -21.111 1.00 48.44 292 LEU A C 1
ATOM 2428 O O . LEU A 1 292 ? -8.921 -20.787 -21.555 1.00 48.44 292 LEU A O 1
ATOM 2432 N N . GLY A 1 293 ? -7.323 -22.378 -21.438 1.00 46.31 293 GLY A N 1
ATOM 2433 C CA . GLY A 1 293 ? -8.060 -23.415 -22.144 1.00 46.31 293 GLY A CA 1
ATOM 2434 C C . GLY A 1 293 ? -9.293 -23.792 -21.334 1.00 46.31 293 GLY A C 1
ATOM 2435 O O . GLY A 1 293 ? -9.174 -24.286 -20.215 1.00 46.31 293 GLY A O 1
ATOM 2436 N N . ALA A 1 294 ? -10.462 -23.508 -21.896 1.00 47.81 294 ALA A N 1
ATOM 2437 C CA . ALA A 1 294 ? -11.722 -24.065 -21.455 1.00 47.81 294 ALA A CA 1
ATOM 2438 C C . ALA A 1 294 ? -11.952 -25.350 -22.256 1.00 47.81 294 ALA A C 1
ATOM 2440 O O . ALA A 1 294 ? -12.525 -25.323 -23.340 1.00 47.81 294 ALA A O 1
ATOM 2441 N N . GLU A 1 295 ? -11.472 -26.460 -21.710 1.00 53.69 295 GLU A N 1
ATOM 2442 C CA . GLU A 1 295 ? -12.026 -27.785 -21.965 1.00 53.69 295 GLU A CA 1
ATOM 2443 C C . GLU A 1 295 ? -12.544 -28.282 -20.617 1.00 53.69 295 GLU A C 1
ATOM 2445 O O . GLU A 1 295 ? -11.772 -28.656 -19.738 1.00 53.69 295 GLU A O 1
ATOM 2450 N N . ASN A 1 296 ? -13.844 -28.099 -20.393 1.00 49.94 296 ASN A N 1
ATOM 2451 C CA . ASN A 1 296 ? -14.753 -29.159 -19.964 1.00 49.94 296 ASN A CA 1
ATOM 2452 C C . ASN A 1 296 ? -16.135 -28.562 -19.704 1.00 49.94 296 ASN A C 1
ATOM 2454 O O . ASN A 1 296 ? -16.394 -27.853 -18.732 1.00 49.94 296 ASN A O 1
ATOM 2458 N N . SER A 1 297 ? -17.001 -28.871 -20.658 1.00 54.81 297 SER A N 1
ATOM 2459 C CA . SER A 1 297 ? -18.441 -28.987 -20.536 1.00 54.81 297 SER A CA 1
ATOM 2460 C C . SER A 1 297 ? -18.857 -29.696 -19.245 1.00 54.81 297 SER A C 1
ATOM 2462 O O . SER A 1 297 ? -18.470 -30.840 -19.019 1.00 54.81 297 SER A O 1
ATOM 2464 N N . HIS A 1 298 ? -19.730 -29.062 -18.470 1.00 48.50 298 HIS A N 1
ATOM 2465 C CA . HIS A 1 298 ? -20.889 -29.773 -17.953 1.00 48.50 298 HIS A CA 1
ATOM 2466 C C . HIS A 1 298 ? -22.079 -28.820 -17.895 1.00 48.50 298 HIS A C 1
ATOM 2468 O O . HIS A 1 298 ? -22.029 -27.743 -17.299 1.00 48.50 298 HIS A O 1
ATOM 2474 N N . GLU A 1 299 ? -23.107 -29.228 -18.623 1.00 54.34 299 GLU A N 1
ATOM 2475 C CA . GLU A 1 299 ? -24.478 -28.751 -18.574 1.00 54.34 299 GLU A CA 1
ATOM 2476 C C . GLU A 1 299 ? -24.973 -28.734 -17.121 1.00 54.34 299 GLU A C 1
ATOM 2478 O O . GLU A 1 299 ? -24.701 -29.666 -16.373 1.00 54.34 299 GLU A O 1
ATOM 2483 N N . ASP A 1 300 ? -25.664 -27.671 -16.706 1.00 46.25 300 ASP A N 1
ATOM 2484 C CA . ASP A 1 300 ? -27.087 -27.790 -16.377 1.00 46.25 300 ASP A CA 1
ATOM 2485 C C . ASP A 1 300 ? -27.688 -26.483 -15.834 1.00 46.25 300 ASP A C 1
ATOM 2487 O O . ASP A 1 300 ? -27.239 -25.893 -14.855 1.00 46.25 300 ASP A O 1
ATOM 2491 N N . ASN A 1 301 ? -28.760 -26.071 -16.515 1.00 49.56 301 ASN A N 1
ATOM 2492 C CA . ASN A 1 301 ? -29.986 -25.489 -15.973 1.00 49.56 301 ASN A CA 1
ATOM 2493 C C . ASN A 1 301 ? -29.880 -24.452 -14.844 1.00 49.56 301 ASN A C 1
ATOM 2495 O O . ASN A 1 301 ? -29.929 -24.815 -13.679 1.00 49.56 301 ASN A O 1
ATOM 2499 N N . PHE A 1 302 ? -30.037 -23.163 -15.174 1.00 41.28 302 PHE A N 1
ATOM 2500 C CA . PHE A 1 302 ? -30.969 -22.331 -14.401 1.00 41.28 302 PHE A CA 1
ATOM 2501 C C . PHE A 1 302 ? -31.740 -21.356 -15.295 1.00 41.28 302 PHE A C 1
ATOM 2503 O O . PHE A 1 302 ? -31.206 -20.429 -15.903 1.00 41.28 302 PHE A O 1
ATOM 2510 N N . ARG A 1 303 ? -33.042 -21.639 -15.366 1.00 43.00 303 ARG A N 1
ATOM 2511 C CA . ARG A 1 303 ? -34.108 -20.858 -15.983 1.00 43.00 303 ARG A CA 1
ATOM 2512 C C . ARG A 1 303 ? -34.187 -19.445 -15.397 1.00 43.00 303 ARG A C 1
ATOM 2514 O O . ARG A 1 303 ? -34.215 -19.266 -14.186 1.00 43.00 303 ARG A O 1
ATOM 2521 N N . VAL A 1 304 ? -34.301 -18.482 -16.310 1.00 47.44 304 VAL A N 1
ATOM 2522 C CA . VAL A 1 304 ? -35.300 -17.399 -16.356 1.00 47.44 304 VAL A CA 1
ATOM 2523 C C . VAL A 1 304 ? -36.085 -17.156 -15.060 1.00 47.44 304 VAL A C 1
ATOM 2525 O O . VAL A 1 304 ? -36.953 -17.949 -14.720 1.00 47.44 304 VAL A O 1
ATOM 2528 N N . PHE A 1 305 ? -35.893 -15.980 -14.458 1.00 41.72 305 PHE A N 1
ATOM 2529 C CA . PHE A 1 305 ? -36.994 -15.162 -13.940 1.00 41.72 305 PHE A CA 1
ATOM 2530 C C . PHE A 1 305 ? -36.624 -13.680 -14.082 1.00 41.72 305 PHE A C 1
ATOM 2532 O O . PHE A 1 305 ? -35.889 -13.111 -13.279 1.00 41.72 305 PHE A O 1
ATOM 2539 N N . ILE A 1 306 ? -37.124 -13.069 -15.157 1.00 45.19 306 ILE A N 1
ATOM 2540 C CA . ILE A 1 306 ? -37.312 -11.623 -15.248 1.00 45.19 306 ILE A CA 1
ATOM 2541 C C . ILE A 1 306 ? -38.705 -11.371 -14.681 1.00 45.19 306 ILE A C 1
ATOM 2543 O O . ILE A 1 306 ? -39.696 -11.752 -15.298 1.00 45.19 306 ILE A O 1
ATOM 2547 N N . THR A 1 307 ? -38.786 -10.727 -13.525 1.00 48.50 307 THR A N 1
ATOM 2548 C CA . THR A 1 307 ? -39.995 -10.010 -13.112 1.00 48.50 307 THR A CA 1
ATOM 2549 C C . THR A 1 307 ? -39.676 -8.528 -13.107 1.00 48.50 307 THR A C 1
ATOM 2551 O O . THR A 1 307 ? -38.883 -8.046 -12.299 1.00 48.50 307 THR A O 1
ATOM 2554 N N . GLN A 1 308 ? -40.291 -7.837 -14.065 1.00 49.66 308 GLN A N 1
ATOM 2555 C CA . GLN A 1 308 ? -40.565 -6.409 -14.023 1.00 49.66 308 GLN A CA 1
ATOM 2556 C C . GLN A 1 308 ? -41.328 -6.081 -12.738 1.00 49.66 308 GLN A C 1
ATOM 2558 O O . GLN A 1 308 ? -42.279 -6.783 -12.401 1.00 49.66 308 GLN A O 1
ATOM 2563 N N . LEU A 1 309 ? -40.956 -4.990 -12.076 1.00 49.88 309 LEU A N 1
ATOM 2564 C CA . LEU A 1 309 ? -41.864 -4.253 -11.209 1.00 49.88 309 LEU A CA 1
ATOM 2565 C C . LEU A 1 309 ? -41.721 -2.766 -11.533 1.00 49.88 309 LEU A C 1
ATOM 2567 O O . LEU A 1 309 ? -40.634 -2.192 -11.433 1.00 49.88 309 LEU A O 1
ATOM 2571 N N . ILE A 1 310 ? -42.844 -2.239 -12.018 1.00 55.81 310 ILE A N 1
ATOM 2572 C CA . ILE A 1 310 ? -43.309 -0.865 -11.824 1.00 55.81 310 ILE A CA 1
ATOM 2573 C C . ILE A 1 310 ? -43.370 -0.598 -10.318 1.00 55.81 310 ILE A C 1
ATOM 2575 O O . ILE A 1 310 ? -43.778 -1.529 -9.585 1.00 55.81 310 ILE A O 1
#

Mean predicted aligned error: 19.22 Å

pLDDT: mean 75.44, std 25.35, range [28.7, 98.62]

Radius of gyration: 39.78 Å; Cα contacts (8 Å, |Δi|>4): 16; chains: 1; bounding box: 88×58×109 Å

Foldseek 3Di:
DDDDDDDDDDDDDDDDDDDDDDDDDDDDDDDDDDDDDDPDPDDDDDDDDDDDPDDDDDDDDDDDDDDDDDDPPPPPDDDVVRVVVVVVVVVVVVVVVVVVVVVVVVVVVVVVVDDPVRVVVVVVVVVVVVVVCVVPADPVRVVVVVVVVVVVVVVVVVPDDPVRVVVVVVVVVVVVVVCQVPDDPVRNVVVVVVVVVVVVVVVVVVVVVVVVVCVVCVPVVVCVVVVVVVVVVVVVVVVVVVVVCVVPDDPVRVVVVVVVVVVVVVVVVVVVVCVVVVNPPPCPDPPPVPPDDDPDDDDDDDDDDDDDDD